Protein AF-A0A3P7JJW3-F1 (afdb_monomer_lite)

Secondary structure (DSSP, 8-state):
-TTHHHHHHHHHHHHHHHHHHHHHH-TT--THHHHHHHHTTT--HHHHHHHHHHHHHHHS--SS-S-SS--HHHHHHHHHHHHHHHHHHHTT-SB-TTSSBPPP-S--PPPEE-HHHHHHHHHHHTT--SSPPPGGGGTT-EEEEEEESS---HHHHHHHHHHHHHHHHHHT---TT----HHHHT-TT---HHHHHHT-TT--EE-----B--STTTTTBEEEEEEESS---S------

InterPro domains:
  IPR001283 Cysteine-rich secretory protein-related [PTHR10334] (76-203)
  IPR002413 Venom allergen 5-like [PR00838] (69-85)
  IPR002413 Venom allergen 5-like [PR00838] (85-105)
  IPR002413 Venom allergen 5-like [PR00838] (111-129)
  IPR002413 Venom allergen 5-like [PR00838] (191-210)
  IPR014044 CAP domain [PF00188] (79-203)
  IPR014044 CAP domain [SM00198] (73-211)
  IPR035940 CAP superfamily [G3DSA:3.40.33.10] (59-213)
  IPR035940 CAP superfamily [SSF55797] (56-202)

Organism: Strongylus vulgaris (NCBI:txid40348)

Foldseek 3Di:
DPPVVVVVVVVVVVVVVVVVVVVVPDPDDDPVVVVVVVVVPPCDPVNVVVVVVVVVVVVPDFLEDPDLQDGPLQLCLLLVLLQVLLVCLQVQNDQAQVDGTHDHFPFAERADEDHVLQVLQSVVVVVVDQDDDDCVSNVVFDKDKDKDFQDDDSNVVSNVSSVVLLCLRVVQNDDHQNWDDVVSCVPPPRHNSSNNSSRQRPFHYKYWYDADCPDPVCNRMGMIMMTTRHDRPGDPCSPD

Sequence (240 aa):
MNYVVNIICFEFQHYLYQFITTLCKSNHTRVSFIKTSISQQGITPEMFTFLVFAFIASTYADICPSGTGMTDPVRNEILNVHNKFRSAVATGHAADKIGGFAPTAARMYKLKYDCEMERIAVAHASRCQFRHSDRRTRQNAGENIFMASPPGDKVLMARRAAYAWAGELNQYGVGKENMFTMALANRPGKTIGHYTQKLCSNAVHMVYLRTMHKLPKMRNMFVFDQMLGMQCLFSLHLIA

pLDDT: mean 70.63, std 19.51, range [26.45, 94.44]

Radius of gyration: 23.8 Å; chains: 1; bounding box: 54×64×46 Å

Structure (mmCIF, N/CA/C/O backbone):
data_AF-A0A3P7JJW3-F1
#
_entry.id   AF-A0A3P7JJW3-F1
#
loop_
_atom_site.group_PDB
_atom_site.id
_atom_site.type_symbol
_atom_site.label_atom_id
_atom_site.label_alt_id
_atom_site.label_comp_id
_atom_site.label_asym_id
_atom_site.label_entity_id
_atom_site.label_seq_id
_atom_site.pdbx_PDB_ins_code
_atom_site.Cartn_x
_atom_site.Cartn_y
_atom_site.Cartn_z
_atom_site.occupancy
_atom_site.B_iso_or_equiv
_atom_site.auth_seq_id
_atom_site.auth_comp_id
_atom_site.auth_asym_id
_atom_site.auth_atom_id
_atom_site.pdbx_PDB_model_num
ATOM 1 N N . MET A 1 1 ? -39.622 8.701 7.380 1.00 33.62 1 MET A N 1
ATOM 2 C CA . MET A 1 1 ? -38.501 9.437 8.010 1.00 33.62 1 MET A CA 1
ATOM 3 C C . MET A 1 1 ? -37.320 9.754 7.078 1.00 33.62 1 MET A C 1
ATOM 5 O O . MET A 1 1 ? -36.443 10.473 7.519 1.00 33.62 1 MET A O 1
ATOM 9 N N . ASN A 1 2 ? -37.299 9.345 5.796 1.00 32.06 2 ASN A N 1
ATOM 10 C CA . ASN A 1 2 ? -36.134 9.587 4.913 1.00 32.06 2 ASN A CA 1
ATOM 11 C C . ASN A 1 2 ? -36.248 10.797 3.959 1.00 32.06 2 ASN A C 1
ATOM 13 O O . ASN A 1 2 ? -35.247 11.208 3.385 1.00 32.06 2 ASN A O 1
ATOM 17 N N . TYR A 1 3 ? -37.432 11.401 3.804 1.00 26.45 3 TYR A N 1
ATOM 18 C CA . TYR A 1 3 ? -37.610 12.593 2.955 1.00 26.45 3 TYR A CA 1
ATOM 19 C C . TYR A 1 3 ? -37.433 13.917 3.714 1.00 26.45 3 TYR A C 1
ATOM 21 O O . TYR A 1 3 ? -36.935 14.886 3.153 1.00 26.45 3 TYR A O 1
ATOM 29 N N . VAL A 1 4 ? -37.759 13.942 5.010 1.00 30.36 4 VAL A N 1
ATOM 30 C CA . VAL A 1 4 ? -37.659 15.147 5.856 1.00 30.36 4 VAL A CA 1
ATOM 31 C C . VAL A 1 4 ? -36.195 15.485 6.183 1.00 30.36 4 VAL A C 1
ATOM 33 O O . VAL A 1 4 ? -35.826 16.652 6.210 1.00 30.36 4 VAL A O 1
ATOM 36 N N . VAL A 1 5 ? -35.331 14.473 6.328 1.00 30.17 5 VAL A N 1
ATOM 37 C CA . VAL A 1 5 ? -33.895 14.648 6.628 1.00 30.17 5 VAL A CA 1
ATOM 38 C C . VAL A 1 5 ? -33.138 15.307 5.466 1.00 30.17 5 VAL A C 1
ATOM 40 O O . VAL A 1 5 ? -32.275 16.146 5.698 1.00 30.17 5 VAL A O 1
ATOM 43 N N . ASN A 1 6 ? -33.497 15.001 4.214 1.00 29.56 6 ASN A N 1
ATOM 44 C CA . ASN A 1 6 ? -32.830 15.591 3.047 1.00 29.56 6 ASN A CA 1
ATOM 45 C C . ASN A 1 6 ? -33.207 17.062 2.813 1.00 29.56 6 ASN A C 1
ATOM 47 O O . ASN A 1 6 ? -32.355 17.838 2.391 1.00 29.56 6 ASN A O 1
ATOM 51 N N . ILE A 1 7 ? -34.444 17.464 3.126 1.00 29.83 7 ILE A N 1
ATOM 52 C CA . ILE A 1 7 ? -34.889 18.865 3.009 1.00 29.83 7 ILE A CA 1
ATOM 53 C C . ILE A 1 7 ? -34.207 19.730 4.081 1.00 29.83 7 ILE A C 1
ATOM 55 O O . ILE A 1 7 ? -33.702 20.808 3.774 1.00 29.83 7 ILE A O 1
ATOM 59 N N . ILE A 1 8 ? -34.081 19.204 5.306 1.00 31.81 8 ILE A N 1
ATOM 60 C CA . ILE A 1 8 ? -33.358 19.854 6.409 1.00 31.81 8 ILE A CA 1
ATOM 61 C C . ILE A 1 8 ? -31.853 19.950 6.091 1.00 31.81 8 ILE A C 1
ATOM 63 O O . ILE A 1 8 ? -31.237 20.969 6.354 1.00 31.81 8 ILE A O 1
ATOM 67 N N . CYS A 1 9 ? -31.221 18.963 5.452 1.00 32.22 9 CYS A N 1
ATOM 68 C CA . CYS A 1 9 ? -29.815 19.123 5.050 1.00 32.22 9 CYS A CA 1
ATOM 69 C C . CYS A 1 9 ? -29.601 20.193 3.957 1.00 32.22 9 CYS A C 1
ATOM 71 O O . CYS A 1 9 ? -28.569 20.868 3.974 1.00 32.22 9 CYS A O 1
ATOM 73 N N . PHE A 1 10 ? -30.549 20.367 3.027 1.00 28.03 10 PHE A N 1
ATOM 74 C CA . PHE A 1 10 ? -30.389 21.271 1.880 1.00 28.03 10 PHE A CA 1
ATOM 75 C C . PHE A 1 10 ? -30.625 22.747 2.239 1.00 28.03 10 PHE A C 1
ATOM 77 O O . PHE A 1 10 ? -29.839 23.605 1.835 1.00 28.03 10 PHE A O 1
ATOM 84 N N . GLU A 1 11 ? -31.640 23.057 3.055 1.00 34.25 11 GLU A N 1
ATOM 85 C CA . GLU A 1 11 ? -31.853 24.437 3.523 1.00 34.25 11 GLU A CA 1
ATOM 86 C C . GLU A 1 11 ? -30.719 24.905 4.450 1.00 34.25 11 GLU A C 1
ATOM 88 O O . GLU A 1 11 ? -30.254 26.042 4.353 1.00 34.25 11 GLU A O 1
ATOM 93 N N . PHE A 1 12 ? -30.176 24.014 5.284 1.00 44.50 12 PHE A N 1
ATOM 94 C CA . PHE A 1 12 ? -29.153 24.363 6.274 1.00 44.50 12 PHE A CA 1
ATOM 95 C C . PHE A 1 12 ? -27.755 24.572 5.664 1.00 44.50 12 PHE A C 1
ATOM 97 O O . PHE A 1 12 ? -26.968 25.360 6.198 1.00 44.50 12 PHE A O 1
ATOM 104 N N . GLN A 1 13 ? -27.450 23.963 4.508 1.00 44.19 13 GLN A N 1
ATOM 105 C CA . GLN A 1 13 ? -26.236 24.288 3.746 1.00 44.19 13 GLN A CA 1
ATOM 106 C C . GLN A 1 13 ? -26.234 25.741 3.253 1.00 44.19 13 GLN A C 1
ATOM 108 O O . GLN A 1 13 ? -25.171 26.367 3.220 1.00 44.19 13 GLN A O 1
ATOM 113 N N . HIS A 1 14 ? -27.399 26.306 2.918 1.00 48.00 14 HIS A N 1
ATOM 114 C CA . HIS A 1 14 ? -27.474 27.678 2.423 1.00 48.00 14 HIS A CA 1
ATOM 115 C C . HIS A 1 14 ? -27.186 28.703 3.533 1.00 48.00 14 HIS A C 1
ATOM 117 O O . HIS A 1 14 ? -26.406 29.634 3.315 1.00 48.00 14 HIS A O 1
ATOM 123 N N . TYR A 1 15 ? -27.716 28.480 4.741 1.00 52.84 15 TYR A N 1
ATOM 124 C CA . TYR A 1 15 ? -27.474 29.339 5.907 1.00 52.84 15 TYR A CA 1
ATOM 125 C C . TYR A 1 15 ? -26.029 29.259 6.415 1.00 52.84 15 TYR A C 1
ATOM 127 O O . TYR A 1 15 ? -25.420 30.290 6.705 1.00 52.84 15 TYR A O 1
ATOM 135 N N . LEU A 1 16 ? -25.438 28.059 6.452 1.00 54.25 16 LEU A N 1
ATOM 136 C CA . LEU A 1 16 ? -24.041 27.878 6.855 1.00 54.25 16 LEU A CA 1
ATOM 137 C C . LEU A 1 16 ? -23.065 28.495 5.835 1.00 54.25 16 LEU A C 1
ATOM 139 O O . LEU A 1 16 ? -22.073 29.110 6.224 1.00 54.25 16 LEU A O 1
ATOM 143 N N . TYR A 1 17 ? -23.362 28.399 4.533 1.00 50.31 17 TYR A N 1
ATOM 144 C CA . TYR A 1 17 ? -22.568 29.039 3.479 1.00 50.31 17 TYR A CA 1
ATOM 145 C C . TYR A 1 17 ? -22.608 30.571 3.574 1.00 50.31 17 TYR A C 1
ATOM 147 O O . TYR A 1 17 ? -21.568 31.225 3.457 1.00 50.31 17 TYR A O 1
ATOM 155 N N . GLN A 1 18 ? -23.774 31.163 3.857 1.00 49.69 18 GLN A N 1
ATOM 156 C CA . GLN A 1 18 ? -23.874 32.605 4.111 1.00 49.69 18 GLN A CA 1
ATOM 157 C C . GLN A 1 18 ? -23.138 33.026 5.394 1.00 49.69 18 GLN A C 1
ATOM 159 O O . GLN A 1 18 ? -22.463 34.057 5.410 1.00 49.69 18 GLN A O 1
ATOM 164 N N . PHE A 1 19 ? -23.179 32.205 6.446 1.00 50.41 19 PHE A N 1
ATOM 165 C CA . PHE A 1 19 ? -22.459 32.464 7.695 1.00 50.41 19 PHE A CA 1
ATOM 166 C C . PHE A 1 19 ? -20.931 32.436 7.506 1.00 50.41 19 PHE A C 1
ATOM 168 O O . PHE A 1 19 ? -20.234 33.374 7.894 1.00 50.41 19 PHE A O 1
ATOM 175 N N . ILE A 1 20 ? -20.404 31.414 6.823 1.00 46.16 20 ILE A N 1
ATOM 176 C CA . ILE A 1 20 ? -18.964 31.268 6.553 1.00 46.16 20 ILE A CA 1
ATOM 177 C C . ILE A 1 20 ? -18.462 32.351 5.582 1.00 46.16 20 ILE A C 1
ATOM 179 O O . ILE A 1 20 ? -17.399 32.929 5.805 1.00 46.16 20 ILE A O 1
ATOM 183 N N . THR A 1 21 ? -19.222 32.694 4.535 1.00 42.53 21 THR A N 1
ATOM 184 C CA . THR A 1 21 ? -18.831 33.764 3.591 1.00 42.53 21 THR A CA 1
ATOM 185 C C . THR A 1 21 ? -18.831 35.153 4.229 1.00 42.53 21 THR A C 1
ATOM 187 O O . THR A 1 21 ? -17.997 35.984 3.865 1.00 42.53 21 THR A O 1
ATOM 190 N N . THR A 1 22 ? -19.692 35.396 5.220 1.00 43.81 22 THR A N 1
ATOM 191 C CA . THR A 1 22 ? -19.690 36.639 6.009 1.00 43.81 22 THR A CA 1
ATOM 192 C C . THR A 1 22 ? -18.466 36.713 6.927 1.00 43.81 22 THR A C 1
ATOM 194 O O . THR A 1 22 ? -17.829 37.762 7.018 1.00 43.81 22 THR A O 1
ATOM 197 N N . LEU A 1 23 ? -18.073 35.587 7.535 1.00 41.03 23 LEU A N 1
ATOM 198 C CA . LEU A 1 23 ? -16.855 35.487 8.349 1.00 41.03 23 LEU A CA 1
ATOM 199 C C . LEU A 1 23 ? -15.570 35.635 7.518 1.00 41.03 23 LEU A C 1
ATOM 201 O O . LEU A 1 23 ? -14.625 36.269 7.976 1.00 41.03 23 LEU A O 1
ATOM 205 N N . CYS A 1 24 ? -15.534 35.118 6.286 1.00 34.81 24 CYS A N 1
ATOM 206 C CA . CYS A 1 24 ? -14.357 35.227 5.416 1.00 34.81 24 CYS A CA 1
ATOM 207 C C . CYS A 1 24 ? -14.218 36.579 4.690 1.00 34.81 24 CYS A C 1
ATOM 209 O O . CYS A 1 24 ? -13.119 36.898 4.243 1.00 34.81 24 CYS A O 1
ATOM 211 N N . LYS A 1 25 ? -15.285 37.384 4.552 1.00 34.59 25 LYS A N 1
ATOM 212 C CA . LYS A 1 25 ? -15.227 38.690 3.858 1.00 34.59 25 LYS A CA 1
ATOM 213 C C . LYS A 1 25 ? -14.806 39.868 4.736 1.00 34.59 25 LYS A C 1
ATOM 215 O O . LYS A 1 25 ? -14.443 40.906 4.190 1.00 34.59 25 LYS A O 1
ATOM 220 N N . SER A 1 26 ? -14.841 39.745 6.061 1.00 36.34 26 SER A N 1
ATOM 221 C CA . SER A 1 26 ? -14.537 40.873 6.942 1.00 36.34 26 SER A CA 1
ATOM 222 C C . SER A 1 26 ? -13.196 40.705 7.643 1.00 36.34 26 SER A C 1
ATOM 224 O O . SER A 1 26 ? -13.104 40.154 8.736 1.00 36.34 26 SER A O 1
ATOM 226 N N . ASN A 1 27 ? -12.150 41.262 7.036 1.00 39.91 27 ASN A N 1
ATOM 227 C CA . ASN A 1 27 ? -10.822 41.344 7.641 1.00 39.91 27 ASN A CA 1
ATOM 228 C C . ASN A 1 27 ? -10.719 42.416 8.750 1.00 39.91 27 ASN A C 1
ATOM 230 O O . ASN A 1 27 ? -9.609 42.768 9.130 1.00 39.91 27 ASN A O 1
ATOM 234 N N . HIS A 1 28 ? -11.833 42.965 9.272 1.00 39.97 28 HIS A N 1
ATOM 235 C CA . HIS A 1 28 ? -11.766 43.996 10.322 1.00 39.97 28 HIS A CA 1
ATOM 236 C C . HIS A 1 28 ? -13.037 44.239 11.176 1.00 39.97 28 HIS A C 1
ATOM 238 O O . HIS A 1 28 ? -13.228 45.351 11.671 1.00 39.97 28 HIS A O 1
ATOM 244 N N . THR A 1 29 ? -13.912 43.255 11.432 1.00 36.78 29 THR A N 1
ATOM 245 C CA . THR A 1 29 ? -15.057 43.477 12.357 1.00 36.78 29 THR A CA 1
ATOM 246 C C . THR A 1 29 ? -14.760 43.105 13.806 1.00 36.78 29 THR A C 1
ATOM 248 O O . THR A 1 29 ? -14.423 41.967 14.125 1.00 36.78 29 THR A O 1
ATOM 251 N N . ARG A 1 30 ? -14.972 44.076 14.705 1.00 41.38 30 ARG A N 1
ATOM 252 C CA . ARG A 1 30 ? -14.963 43.908 16.165 1.00 41.38 30 ARG A CA 1
ATOM 253 C C . ARG A 1 30 ? -15.984 42.848 16.604 1.00 41.38 30 ARG A C 1
ATOM 255 O O . ARG A 1 30 ? -17.125 42.850 16.148 1.00 41.38 30 ARG A O 1
ATOM 262 N N . VAL A 1 31 ? -15.585 42.019 17.572 1.00 37.94 31 VAL A N 1
ATOM 263 C CA . VAL A 1 31 ? -16.357 40.947 18.245 1.00 37.94 31 VAL A CA 1
ATOM 264 C C . VAL A 1 31 ? -17.779 41.366 18.675 1.00 37.94 31 VAL A C 1
ATOM 266 O O . VAL A 1 31 ? -18.670 40.527 18.783 1.00 37.94 31 VAL A O 1
ATOM 269 N N . SER A 1 32 ? -18.031 42.664 18.869 1.00 38.28 32 SER A N 1
ATOM 270 C CA . SER A 1 32 ? -19.353 43.210 19.192 1.00 38.28 32 SER A CA 1
ATOM 271 C C . SER A 1 32 ? -20.407 43.001 18.096 1.00 38.28 32 SER A C 1
ATOM 273 O O . SER A 1 32 ? -21.575 42.859 18.432 1.00 38.28 32 SER A O 1
ATOM 275 N N . PHE A 1 33 ? -20.025 42.924 16.815 1.00 39.44 33 PHE A N 1
ATOM 276 C CA . PHE A 1 33 ? -20.978 42.724 15.710 1.00 39.44 33 PHE A CA 1
ATOM 277 C C . PHE A 1 33 ? -21.503 41.280 15.625 1.00 39.44 33 PHE A C 1
ATOM 279 O O . PHE A 1 33 ? -22.666 41.061 15.300 1.00 39.44 33 PHE A O 1
ATOM 286 N N . ILE A 1 34 ? -20.679 40.294 16.003 1.00 41.22 34 ILE A N 1
ATOM 287 C CA . ILE A 1 34 ? -21.049 38.868 16.015 1.00 41.22 34 ILE A CA 1
ATOM 288 C C . ILE A 1 34 ? -22.150 38.600 17.056 1.00 41.22 34 ILE A C 1
ATOM 290 O O . ILE A 1 34 ? -23.079 37.837 16.795 1.00 41.22 34 ILE A O 1
ATOM 294 N N . LYS A 1 35 ? -22.099 39.276 18.214 1.00 41.53 35 LYS A N 1
ATOM 295 C CA . LYS A 1 35 ? -23.141 39.172 19.252 1.00 41.53 35 LYS A CA 1
ATOM 296 C C . LYS A 1 35 ? -24.510 39.655 18.765 1.00 41.53 35 LYS A C 1
ATOM 298 O O . LYS A 1 35 ? -25.520 39.053 19.120 1.00 41.53 35 LYS A O 1
ATOM 303 N N . THR A 1 36 ? -24.555 40.706 17.948 1.00 38.56 36 THR A N 1
ATOM 304 C CA . THR A 1 36 ? -25.821 41.288 17.478 1.00 38.56 36 THR A CA 1
ATOM 305 C C . THR A 1 36 ? -26.494 40.415 16.417 1.00 38.56 36 THR A C 1
ATOM 307 O O . THR A 1 36 ? -27.711 40.268 16.441 1.00 38.56 36 THR A O 1
ATOM 310 N N . SER A 1 37 ? -25.724 39.768 15.534 1.00 42.16 37 SER A N 1
ATOM 311 C CA . SER A 1 37 ? -26.277 38.900 14.482 1.00 42.16 37 SER A CA 1
ATOM 312 C C . SER A 1 37 ? -26.782 37.545 14.999 1.00 42.16 37 SER A C 1
ATOM 314 O O . SER A 1 37 ? -27.785 37.049 14.496 1.00 42.16 37 SER A O 1
ATOM 316 N N . ILE A 1 38 ? -26.154 36.967 16.032 1.00 46.09 38 ILE A N 1
ATOM 317 C CA . ILE A 1 38 ? -26.614 35.708 16.661 1.00 46.09 38 ILE A CA 1
ATOM 318 C C . ILE A 1 38 ? -27.967 35.903 17.373 1.00 46.09 38 ILE A C 1
ATOM 320 O O . ILE A 1 38 ? -28.817 35.017 17.342 1.00 46.09 38 ILE A O 1
ATOM 324 N N . SER A 1 39 ? -28.206 37.091 17.942 1.00 44.38 39 SER A N 1
ATOM 325 C CA . SER A 1 39 ? -29.481 37.466 18.579 1.00 44.38 39 SER A CA 1
ATOM 326 C C . SER A 1 39 ? -30.655 37.553 17.586 1.00 44.38 39 SER A C 1
ATOM 328 O O . SER A 1 39 ? -31.804 37.323 17.952 1.00 44.38 39 SER A O 1
ATOM 330 N N . GLN A 1 40 ? -30.384 37.837 16.306 1.00 49.19 40 GLN A N 1
ATOM 331 C CA . GLN A 1 40 ? -31.420 38.051 15.286 1.00 49.19 40 GLN A CA 1
ATOM 332 C C . GLN A 1 40 ? -31.925 36.765 14.606 1.00 49.19 40 GLN A C 1
ATOM 334 O O . GLN A 1 40 ? -32.893 36.828 13.855 1.00 49.19 40 GLN A O 1
ATOM 339 N N . GLN A 1 41 ? -31.310 35.603 14.862 1.00 53.62 41 GLN A N 1
ATOM 340 C CA . GLN A 1 41 ? -31.649 34.338 14.188 1.00 53.62 41 GLN A CA 1
ATOM 341 C C . GLN A 1 41 ? -32.488 33.363 15.035 1.00 53.62 41 GLN A C 1
ATOM 343 O O . GLN A 1 41 ? -32.733 32.243 14.599 1.00 53.62 41 GLN A O 1
ATOM 348 N N . GLY A 1 42 ? -32.934 33.751 16.237 1.00 57.09 42 GLY A N 1
ATOM 349 C CA . GLY A 1 42 ? -33.800 32.902 17.073 1.00 57.09 42 GLY A CA 1
ATOM 350 C C . GLY A 1 42 ? -33.155 31.592 17.552 1.00 57.09 42 GLY A C 1
ATOM 351 O O . GLY A 1 42 ? -33.860 30.687 17.988 1.00 57.09 42 GLY A O 1
ATOM 352 N N . ILE A 1 43 ? -31.826 31.470 17.476 1.00 66.12 43 ILE A N 1
ATOM 353 C CA . ILE A 1 43 ? -31.095 30.287 17.941 1.00 66.12 43 ILE A CA 1
ATOM 354 C C . ILE A 1 43 ? -31.061 30.332 19.469 1.00 66.12 43 ILE A C 1
ATOM 356 O O . ILE A 1 43 ? -30.334 31.136 20.057 1.00 66.12 43 ILE A O 1
ATOM 360 N N . THR A 1 44 ? -31.855 29.482 20.122 1.00 77.31 44 THR A N 1
ATOM 361 C CA . THR A 1 44 ? -31.835 29.386 21.585 1.00 77.31 44 THR A CA 1
ATOM 362 C C . THR A 1 44 ? -30.488 28.824 22.067 1.00 77.31 44 THR A C 1
ATOM 364 O O . THR A 1 44 ? -29.800 28.110 21.325 1.00 77.31 44 THR A O 1
ATOM 367 N N . PRO A 1 45 ? -30.081 29.093 23.319 1.00 76.19 45 PRO A N 1
ATOM 368 C CA . PRO A 1 45 ? -28.900 28.462 23.912 1.00 76.19 45 PRO A CA 1
ATOM 369 C C . PRO A 1 45 ? -28.936 26.920 23.859 1.00 76.19 45 PRO A C 1
ATOM 371 O O . PRO A 1 45 ? -27.884 26.281 23.761 1.00 76.19 45 PRO A O 1
ATOM 374 N N . GLU A 1 46 ? -30.128 26.309 23.857 1.00 75.00 46 GLU A N 1
ATOM 375 C CA . GLU A 1 46 ? -30.283 24.854 23.700 1.00 75.00 46 GLU A CA 1
ATOM 376 C C . GLU A 1 46 ? -29.992 24.406 22.264 1.00 75.00 46 GLU A C 1
ATOM 378 O O . GLU A 1 46 ? -29.312 23.405 22.046 1.00 75.00 46 GLU A O 1
ATOM 383 N N . MET A 1 47 ? -30.437 25.174 21.266 1.00 74.25 47 MET A N 1
ATOM 384 C CA . MET A 1 47 ? -30.103 24.901 19.868 1.00 74.25 47 MET A CA 1
ATOM 385 C C . MET A 1 47 ? -28.602 25.046 19.613 1.00 74.25 47 MET A C 1
ATOM 387 O O . MET A 1 47 ? -28.018 24.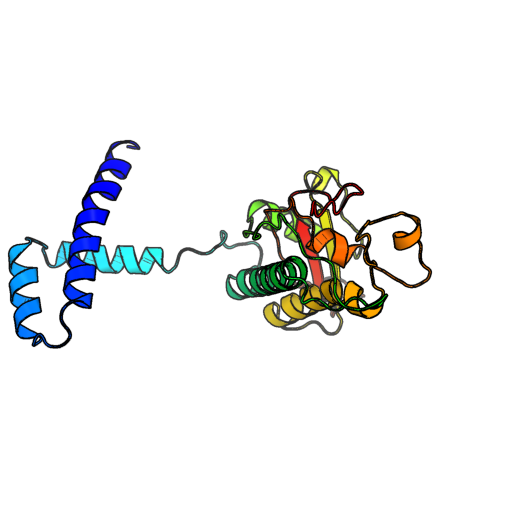221 18.916 1.00 74.25 47 MET A O 1
ATOM 391 N N . PHE A 1 48 ? -27.950 26.051 20.204 1.00 78.81 48 PHE A N 1
ATOM 392 C CA . PHE A 1 48 ? -26.504 26.227 20.063 1.00 78.81 48 PHE A CA 1
ATOM 393 C C . PHE A 1 48 ? -25.720 25.068 20.691 1.00 78.81 48 PHE A C 1
ATOM 395 O O . PHE A 1 48 ? -24.806 24.531 20.066 1.00 78.81 48 PHE A O 1
ATOM 402 N N . THR A 1 49 ? -26.098 24.630 21.895 1.00 75.94 49 THR A N 1
ATOM 403 C CA . THR A 1 49 ? -25.459 23.468 22.531 1.00 75.94 49 THR A CA 1
ATOM 404 C C . THR A 1 49 ? -25.696 22.190 21.728 1.00 75.94 49 THR A C 1
ATOM 406 O O . THR A 1 49 ? -24.737 21.462 21.480 1.00 75.94 49 THR A O 1
ATOM 409 N N . PHE A 1 50 ? -26.910 21.951 21.225 1.00 78.00 50 PHE A N 1
ATOM 410 C CA . PHE A 1 50 ? -27.199 20.811 20.349 1.00 78.00 50 PHE A CA 1
ATOM 411 C C . PHE A 1 50 ? -26.361 20.829 19.062 1.00 78.00 50 PHE A C 1
ATOM 413 O O . PHE A 1 50 ? -25.806 19.801 18.680 1.00 78.00 50 PHE A O 1
ATOM 420 N N . LEU A 1 51 ? -26.206 21.991 18.419 1.00 75.38 51 LEU A N 1
ATOM 421 C CA . LEU A 1 51 ? -25.376 22.148 17.220 1.00 75.38 51 LEU A CA 1
ATOM 422 C C . LEU A 1 51 ? -23.894 21.878 17.505 1.00 75.38 51 LEU A C 1
ATOM 424 O O . LEU A 1 51 ? -23.233 21.210 16.711 1.00 75.38 51 LEU A O 1
ATOM 428 N N . VAL A 1 52 ? -23.378 22.336 18.649 1.00 76.94 52 VAL A N 1
ATOM 429 C CA . VAL A 1 52 ? -22.006 22.040 19.085 1.00 76.94 52 VAL A CA 1
ATOM 430 C C . VAL A 1 52 ? -21.837 20.543 19.358 1.00 76.94 52 VAL A C 1
ATOM 432 O O . VAL A 1 52 ? -20.870 19.955 18.883 1.00 76.94 52 VAL A O 1
ATOM 435 N N . PHE A 1 53 ? -22.784 19.893 20.041 1.00 72.69 53 PHE A N 1
ATOM 436 C CA . PHE A 1 53 ? -22.742 18.446 20.277 1.00 72.69 53 PHE A CA 1
ATOM 437 C C . PHE A 1 53 ? -22.852 17.630 18.985 1.00 72.69 53 PHE A C 1
ATOM 439 O O . PHE A 1 53 ? -22.107 16.668 18.824 1.00 72.69 53 PHE A O 1
ATOM 446 N N . ALA A 1 54 ? -23.720 18.015 18.048 1.00 70.88 54 ALA A N 1
ATOM 447 C CA . ALA A 1 54 ? -23.855 17.355 16.751 1.00 70.88 54 ALA A CA 1
ATOM 448 C C . ALA A 1 54 ? -22.593 17.525 15.889 1.00 70.88 54 ALA A C 1
ATOM 450 O O . ALA A 1 54 ? -22.137 16.569 15.260 1.00 70.88 54 ALA A O 1
ATOM 451 N N . PHE A 1 55 ? -21.986 18.715 15.905 1.00 68.19 55 PHE A N 1
ATOM 452 C CA . PHE A 1 55 ? -20.717 18.976 15.229 1.00 68.19 55 PHE A CA 1
ATOM 453 C C . PHE A 1 55 ? -19.580 18.153 15.844 1.00 68.19 55 PHE A C 1
ATOM 455 O O . PHE A 1 55 ? -18.871 17.457 15.122 1.00 68.19 55 PHE A O 1
ATOM 462 N N . ILE A 1 56 ? -19.456 18.151 17.176 1.00 63.06 56 ILE A N 1
ATOM 463 C CA . ILE A 1 56 ? -18.477 17.331 17.898 1.00 63.06 56 ILE A CA 1
ATOM 464 C C . ILE A 1 56 ? -18.702 15.844 17.582 1.00 63.06 56 ILE A C 1
ATOM 466 O O . ILE A 1 56 ? -17.768 15.175 17.151 1.00 63.06 56 ILE A O 1
ATOM 470 N N . ALA A 1 57 ? -19.927 15.326 17.679 1.00 62.25 57 ALA A N 1
ATOM 471 C CA . ALA A 1 57 ? -20.245 13.932 17.352 1.00 62.25 57 ALA A CA 1
ATOM 472 C C . ALA A 1 57 ? -19.887 13.562 15.899 1.00 62.25 57 ALA A C 1
ATOM 474 O O . ALA A 1 57 ? -19.357 12.479 15.659 1.00 62.25 57 ALA A O 1
ATOM 475 N N . SER A 1 58 ? -20.085 14.473 14.940 1.00 57.75 58 SER A N 1
ATOM 476 C CA . SE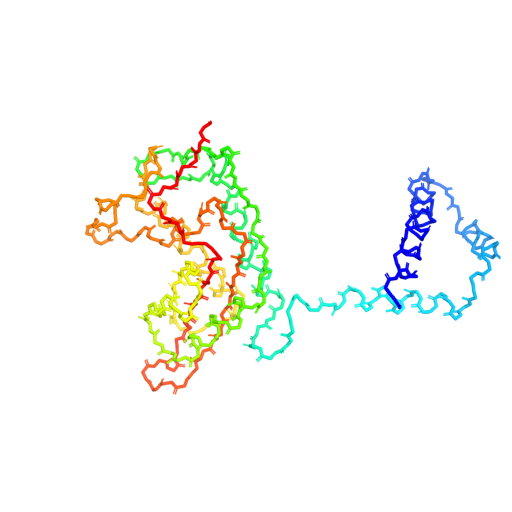R A 1 58 ? -19.677 14.267 13.543 1.00 57.75 58 SER A CA 1
ATOM 477 C C . SER A 1 58 ? -18.1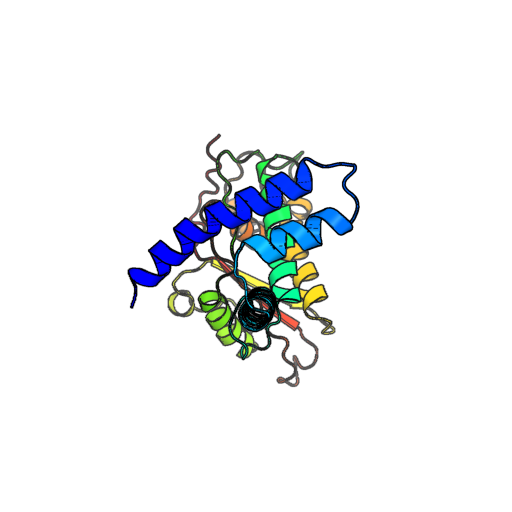56 14.217 13.354 1.00 57.75 58 SER A C 1
ATOM 479 O O . SER A 1 58 ? -17.700 13.642 12.366 1.00 57.75 58 SER A O 1
ATOM 481 N N . THR A 1 59 ? -17.368 14.806 14.260 1.00 54.41 59 THR A N 1
ATOM 482 C CA . THR A 1 59 ? -15.894 14.731 14.222 1.00 54.41 59 THR A CA 1
ATOM 483 C C . THR A 1 59 ? -15.322 13.453 14.842 1.00 54.41 59 THR A C 1
ATOM 485 O O . THR A 1 59 ? -14.157 13.148 14.605 1.00 54.41 59 THR A O 1
ATOM 488 N N . TYR A 1 60 ? -16.131 12.687 15.585 1.00 60.81 60 TYR A N 1
ATOM 489 C CA . TYR A 1 60 ? -15.724 11.455 16.278 1.00 60.81 60 TYR A CA 1
ATOM 490 C C . TYR A 1 60 ? -16.307 10.173 15.661 1.00 60.81 60 TYR A C 1
ATOM 492 O O . TYR A 1 60 ? -16.292 9.120 16.295 1.00 60.81 60 TYR A O 1
ATOM 500 N N . ALA A 1 61 ? -16.832 10.231 14.436 1.00 69.38 61 ALA A N 1
ATOM 501 C CA . ALA A 1 61 ? -17.249 9.022 13.737 1.00 69.38 61 ALA A CA 1
ATOM 502 C C . ALA A 1 61 ? -16.010 8.213 13.309 1.00 69.38 61 ALA A C 1
ATOM 504 O O . ALA A 1 61 ? -15.271 8.645 12.423 1.00 69.38 61 ALA A O 1
ATOM 505 N N . ASP A 1 62 ? -15.800 7.049 13.935 1.00 80.31 62 ASP A N 1
ATOM 506 C CA . ASP A 1 62 ? -14.757 6.100 13.530 1.00 80.31 62 ASP A CA 1
ATOM 507 C C . ASP A 1 62 ? -14.916 5.732 12.042 1.00 80.31 62 ASP A C 1
ATOM 509 O O . ASP A 1 62 ? -16.033 5.509 11.565 1.00 80.31 62 ASP A O 1
ATOM 513 N N . ILE A 1 63 ? -13.802 5.583 11.312 1.00 87.00 63 ILE A N 1
ATOM 514 C CA . ILE A 1 63 ? -13.818 5.164 9.892 1.00 87.00 63 ILE A CA 1
ATOM 515 C C . ILE A 1 63 ? -14.551 3.828 9.721 1.00 87.00 63 ILE A C 1
ATOM 517 O O . ILE A 1 63 ? -15.280 3.636 8.749 1.00 87.00 63 ILE A O 1
ATOM 521 N N . CYS A 1 64 ? -14.341 2.907 10.662 1.00 87.12 64 CYS A N 1
ATOM 522 C CA . CYS A 1 64 ? -15.025 1.623 10.726 1.00 87.12 64 CYS A CA 1
ATOM 523 C C . CYS A 1 64 ? -15.435 1.312 12.164 1.00 87.12 64 CYS A C 1
ATOM 525 O O . CYS A 1 64 ? -14.706 1.695 13.083 1.00 87.12 64 CYS A O 1
ATOM 527 N N . PRO A 1 65 ? -16.515 0.534 12.368 1.00 85.19 65 PRO A N 1
ATOM 528 C CA . PRO A 1 65 ? -16.912 0.089 13.695 1.00 85.19 65 PRO A CA 1
ATOM 529 C C . PRO A 1 65 ? -15.753 -0.553 14.467 1.00 85.19 65 PRO A C 1
ATOM 531 O O . PRO A 1 65 ? -14.926 -1.286 13.914 1.00 85.19 65 PRO A O 1
ATOM 534 N N . SER A 1 66 ? -15.714 -0.296 15.770 1.00 77.31 66 SER A N 1
ATOM 535 C CA . SER A 1 66 ? -14.767 -0.928 16.685 1.00 77.31 66 SER A CA 1
ATOM 536 C C . SER A 1 66 ? -14.948 -2.460 16.733 1.00 77.31 66 SER A C 1
ATOM 538 O O . SER A 1 66 ? -16.035 -2.982 16.498 1.00 77.31 66 SER A O 1
ATOM 540 N N . GLY A 1 67 ? -13.881 -3.200 17.069 1.00 74.00 67 GLY A N 1
ATOM 541 C CA . GLY A 1 67 ? -13.933 -4.660 17.304 1.00 74.00 67 GLY A CA 1
ATOM 542 C C . GLY A 1 67 ? -12.960 -5.506 16.475 1.00 74.00 67 GLY A C 1
ATOM 543 O O . GLY A 1 67 ? -12.680 -6.651 16.823 1.00 74.00 67 GLY A O 1
ATOM 544 N N . THR A 1 68 ? -12.357 -4.939 15.432 1.00 71.81 68 THR A N 1
ATOM 545 C CA . THR A 1 68 ? -11.348 -5.619 14.594 1.00 71.81 68 THR A CA 1
ATOM 546 C C . THR A 1 68 ? -9.920 -5.523 15.154 1.00 71.81 68 THR A C 1
ATOM 548 O O . THR A 1 68 ? -8.992 -6.161 14.655 1.00 71.81 68 THR A O 1
ATOM 551 N N . GLY A 1 69 ? -9.721 -4.738 16.219 1.00 77.50 69 GLY A N 1
ATOM 552 C CA . GLY A 1 69 ? -8.397 -4.374 16.730 1.00 77.50 69 GLY A CA 1
ATOM 553 C C . GLY A 1 69 ? -7.700 -3.308 15.877 1.00 77.50 69 GLY A C 1
ATOM 554 O O . GLY A 1 69 ? -6.489 -3.115 16.026 1.00 77.50 69 GLY A O 1
ATOM 555 N N . MET A 1 70 ? -8.459 -2.643 15.005 1.00 79.38 70 MET A N 1
ATOM 556 C CA . MET A 1 70 ? -8.024 -1.564 14.135 1.00 79.38 70 MET A CA 1
ATOM 557 C C . MET A 1 70 ? -8.411 -0.194 14.659 1.00 79.38 70 MET A C 1
ATOM 559 O O . MET A 1 70 ? -9.482 -0.023 15.230 1.00 79.38 70 MET A O 1
ATOM 563 N N . THR A 1 71 ? -7.515 0.771 14.459 1.00 86.69 71 THR A N 1
ATOM 564 C CA . THR A 1 71 ? -7.709 2.166 14.846 1.00 86.69 71 THR A CA 1
ATOM 565 C C . THR A 1 71 ? -7.551 3.070 13.632 1.00 86.69 71 THR A C 1
ATOM 567 O O . THR A 1 71 ? -6.763 2.786 12.723 1.00 86.69 71 THR A O 1
ATOM 570 N N . ASP A 1 72 ? -8.260 4.191 13.639 1.00 89.06 72 ASP A N 1
ATOM 571 C CA . ASP A 1 72 ? -8.243 5.167 12.551 1.00 89.06 72 ASP A CA 1
ATOM 572 C C . ASP A 1 72 ? -6.854 5.707 12.187 1.00 89.06 72 ASP A C 1
ATOM 574 O O . ASP A 1 72 ? -6.583 5.835 10.993 1.00 89.06 72 ASP A O 1
ATOM 578 N N . PRO A 1 73 ? -5.916 5.945 13.128 1.00 89.75 73 PRO A N 1
ATOM 579 C CA . PRO A 1 73 ? -4.544 6.304 12.772 1.00 89.75 73 PRO A CA 1
ATOM 580 C C . PRO A 1 73 ? -3.884 5.294 11.832 1.00 89.75 73 PRO A C 1
ATOM 582 O O . PRO A 1 73 ? -3.207 5.669 10.876 1.00 89.75 73 PRO A O 1
ATOM 585 N N . VAL A 1 74 ? -4.119 4.004 12.060 1.00 86.00 74 VAL A N 1
ATOM 586 C CA . VAL A 1 74 ? -3.523 2.951 11.245 1.00 86.00 74 VAL A CA 1
ATOM 587 C C . VAL A 1 74 ? -4.220 2.844 9.885 1.00 86.00 74 VAL A C 1
ATOM 589 O O . VAL A 1 74 ? -3.547 2.701 8.862 1.00 86.00 74 VAL A O 1
ATOM 592 N N . ARG A 1 75 ? -5.556 2.976 9.862 1.00 88.25 75 ARG A N 1
ATOM 593 C CA . ARG A 1 75 ? -6.365 3.025 8.629 1.00 88.25 75 ARG A CA 1
ATOM 594 C C . ARG A 1 75 ? -5.939 4.185 7.730 1.00 88.25 75 ARG A C 1
ATOM 596 O O . ARG A 1 75 ? -5.729 4.003 6.531 1.00 88.25 75 ARG A O 1
ATOM 603 N N . ASN A 1 76 ? -5.744 5.359 8.325 1.00 90.44 76 ASN A N 1
ATOM 604 C CA . ASN A 1 76 ? -5.299 6.559 7.632 1.00 90.44 76 ASN A CA 1
ATOM 605 C C . ASN A 1 76 ? -3.867 6.423 7.114 1.00 90.44 76 ASN A C 1
ATOM 607 O O . ASN A 1 76 ? -3.614 6.737 5.954 1.00 90.44 76 ASN A O 1
ATOM 611 N N . GLU A 1 77 ? -2.932 5.926 7.928 1.00 89.88 77 GLU A N 1
ATOM 612 C CA . GLU A 1 77 ? -1.526 5.793 7.529 1.00 89.88 77 GLU A CA 1
ATOM 613 C C . GLU A 1 77 ? -1.374 4.946 6.263 1.00 89.88 77 GLU A C 1
ATOM 615 O O . GLU A 1 77 ? -0.777 5.388 5.278 1.00 89.88 77 GLU A O 1
ATOM 620 N N . ILE A 1 78 ? -1.955 3.746 6.240 1.00 85.31 78 ILE A N 1
ATOM 621 C CA . ILE A 1 78 ? -1.829 2.881 5.068 1.00 85.31 78 ILE A CA 1
ATOM 622 C C . ILE A 1 78 ? -2.529 3.454 3.838 1.00 85.31 78 ILE A C 1
ATOM 624 O O . ILE A 1 78 ? -1.958 3.403 2.742 1.00 85.31 78 ILE A O 1
ATOM 628 N N . LEU A 1 79 ? -3.735 4.004 4.005 1.00 88.75 79 LEU A N 1
ATOM 629 C CA . LEU A 1 79 ? -4.497 4.593 2.911 1.00 88.75 79 LEU A CA 1
ATOM 630 C C . LEU A 1 79 ? -3.728 5.762 2.291 1.00 88.75 79 LEU A C 1
ATOM 632 O O . LEU A 1 79 ? -3.629 5.870 1.066 1.00 88.75 79 LEU A O 1
ATOM 636 N N . ASN A 1 80 ? -3.115 6.592 3.136 1.00 91.38 80 ASN A N 1
ATOM 637 C CA . ASN A 1 80 ? -2.297 7.724 2.723 1.00 91.38 80 ASN A CA 1
ATOM 638 C C . ASN A 1 80 ? -1.038 7.270 1.984 1.00 91.38 80 ASN A C 1
ATOM 640 O O . ASN A 1 80 ? -0.767 7.776 0.896 1.00 91.38 80 ASN A O 1
ATOM 644 N N . VAL A 1 81 ? -0.297 6.282 2.501 1.00 89.25 81 VAL A N 1
ATOM 645 C CA . VAL A 1 81 ? 0.900 5.757 1.817 1.00 89.25 81 VAL A CA 1
ATOM 646 C C . VAL A 1 81 ? 0.541 5.158 0.455 1.00 89.25 81 VAL A C 1
ATOM 648 O O . VAL A 1 81 ? 1.271 5.342 -0.521 1.00 89.25 81 VAL A O 1
ATOM 651 N N . HIS A 1 82 ? -0.591 4.462 0.345 1.00 87.69 82 HIS A N 1
ATOM 652 C CA . HIS A 1 82 ? -1.029 3.909 -0.931 1.00 87.69 82 HIS A CA 1
ATOM 653 C C . HIS A 1 82 ? -1.441 4.972 -1.935 1.00 87.69 82 HIS A C 1
ATOM 655 O O . HIS A 1 82 ? -0.966 4.937 -3.068 1.00 87.69 82 HIS A O 1
ATOM 661 N N . ASN A 1 83 ? -2.270 5.928 -1.525 1.00 90.38 83 ASN A N 1
ATOM 662 C CA . ASN A 1 83 ? -2.705 7.007 -2.402 1.00 90.38 83 ASN A CA 1
ATOM 663 C C . ASN A 1 83 ? -1.548 7.929 -2.805 1.00 90.38 83 ASN A C 1
ATOM 665 O O . ASN A 1 83 ? -1.474 8.322 -3.968 1.00 90.38 83 ASN A O 1
ATOM 669 N N . LYS A 1 84 ? -0.595 8.200 -1.904 1.00 93.06 84 LYS A N 1
ATOM 670 C CA . LYS A 1 84 ? 0.635 8.938 -2.228 1.00 93.06 84 LYS A CA 1
ATOM 671 C C . LYS A 1 84 ? 1.433 8.227 -3.318 1.00 93.06 84 LYS A C 1
ATOM 673 O O . LYS A 1 84 ? 1.853 8.856 -4.284 1.00 93.06 84 LYS A O 1
ATOM 678 N N . PHE A 1 85 ? 1.608 6.914 -3.194 1.00 89.69 85 PHE A N 1
ATOM 679 C CA . PHE A 1 85 ? 2.349 6.138 -4.183 1.00 89.69 85 PHE A CA 1
ATOM 680 C C . PHE A 1 85 ? 1.609 6.019 -5.522 1.00 89.69 85 PHE A C 1
ATOM 682 O O . PHE A 1 85 ? 2.213 6.224 -6.570 1.00 89.69 85 PHE A O 1
ATOM 689 N N . ARG A 1 86 ? 0.292 5.766 -5.501 1.00 89.31 86 ARG A N 1
ATOM 690 C CA . ARG A 1 86 ? -0.554 5.771 -6.708 1.00 89.31 86 ARG A CA 1
ATOM 691 C C . ARG A 1 86 ? -0.468 7.107 -7.441 1.00 89.31 86 ARG A C 1
ATOM 693 O O . ARG A 1 86 ? -0.328 7.109 -8.656 1.00 89.31 86 ARG A O 1
ATOM 700 N N . SER A 1 87 ? -0.481 8.222 -6.708 1.00 92.50 87 SER A N 1
ATOM 701 C CA . SER A 1 87 ? -0.293 9.562 -7.272 1.00 92.50 87 SER A CA 1
ATOM 702 C C . SER A 1 87 ? 1.096 9.743 -7.886 1.00 92.50 87 SER A C 1
ATOM 704 O O . SER A 1 87 ? 1.208 10.282 -8.983 1.00 92.50 87 SER A O 1
ATOM 706 N N . ALA A 1 88 ? 2.155 9.291 -7.208 1.00 92.06 88 ALA A N 1
ATOM 707 C CA . ALA A 1 88 ? 3.521 9.389 -7.721 1.00 92.06 88 ALA A CA 1
ATOM 708 C C . ALA A 1 88 ? 3.700 8.589 -9.019 1.00 92.06 88 ALA A C 1
ATOM 710 O O . ALA A 1 88 ? 4.290 9.091 -9.969 1.00 92.06 88 ALA A O 1
ATOM 711 N N . VAL A 1 89 ? 3.143 7.379 -9.091 1.00 89.19 89 VAL A N 1
ATOM 712 C CA . VAL A 1 89 ? 3.168 6.569 -10.316 1.00 89.19 89 VAL A CA 1
ATOM 713 C C . VAL A 1 89 ? 2.327 7.212 -11.413 1.00 89.19 89 VAL A C 1
ATOM 715 O O . VAL A 1 89 ? 2.817 7.399 -12.518 1.00 89.19 89 VAL A O 1
ATOM 718 N N . ALA A 1 90 ? 1.096 7.630 -11.104 1.00 89.62 90 ALA A N 1
ATOM 719 C CA . ALA A 1 90 ? 0.199 8.231 -12.089 1.00 89.62 90 ALA A CA 1
ATOM 720 C C . ALA A 1 90 ? 0.772 9.495 -12.743 1.00 89.62 90 ALA A C 1
ATOM 722 O O . ALA A 1 90 ? 0.480 9.772 -13.903 1.00 89.62 90 ALA A O 1
ATOM 723 N N . THR A 1 91 ? 1.608 10.231 -12.011 1.00 92.25 91 THR A N 1
ATOM 724 C CA . THR A 1 91 ? 2.268 11.456 -12.479 1.00 92.25 91 THR A CA 1
ATOM 725 C C . THR A 1 91 ? 3.684 11.229 -13.014 1.00 92.25 91 THR A C 1
ATOM 727 O O . THR A 1 91 ? 4.347 12.198 -13.359 1.00 92.25 91 THR A O 1
ATOM 730 N N . GLY A 1 92 ? 4.159 9.980 -13.101 1.00 91.38 92 GLY A N 1
ATOM 731 C CA . GLY A 1 92 ? 5.471 9.662 -13.674 1.00 91.38 92 GLY A CA 1
ATOM 732 C C . GLY A 1 92 ? 6.670 9.997 -12.777 1.00 91.38 92 GLY A C 1
ATOM 733 O O . GLY A 1 92 ? 7.773 10.184 -13.275 1.00 91.38 92 GLY A O 1
ATOM 734 N N . HIS A 1 93 ? 6.480 10.064 -11.457 1.00 94.44 93 HIS A N 1
ATOM 735 C CA . HIS A 1 93 ? 7.522 10.399 -10.472 1.00 94.44 93 HIS A CA 1
ATOM 736 C C . HIS A 1 93 ? 8.016 9.190 -9.659 1.00 94.44 93 HIS A C 1
ATOM 738 O O . HIS A 1 93 ? 8.793 9.343 -8.716 1.00 94.44 93 HIS A O 1
ATOM 744 N N . ALA A 1 94 ? 7.569 7.974 -9.980 1.00 91.75 94 ALA A N 1
ATOM 745 C CA . ALA A 1 94 ? 8.002 6.755 -9.298 1.00 91.75 94 ALA A CA 1
ATOM 746 C C . ALA A 1 94 ? 9.155 6.086 -10.057 1.00 91.75 94 ALA A C 1
ATOM 748 O O . ALA A 1 94 ? 8.964 5.645 -11.186 1.00 91.75 94 ALA A O 1
ATOM 749 N N . ALA A 1 95 ? 10.346 6.026 -9.458 1.00 93.81 95 ALA A N 1
ATOM 750 C CA . ALA A 1 95 ? 11.527 5.439 -10.093 1.00 93.81 95 ALA A CA 1
ATOM 751 C C . ALA A 1 95 ? 11.343 3.933 -10.346 1.00 93.81 95 ALA A C 1
ATOM 753 O O . ALA A 1 95 ? 10.936 3.201 -9.442 1.00 93.81 95 ALA A O 1
ATOM 754 N N . ASP A 1 96 ? 11.676 3.485 -11.556 1.00 92.06 96 ASP A N 1
ATOM 755 C CA . ASP A 1 96 ? 11.651 2.084 -11.979 1.00 92.06 96 ASP A CA 1
ATOM 756 C C . ASP A 1 96 ? 13.086 1.573 -12.137 1.00 92.06 96 ASP A C 1
ATOM 758 O O . ASP A 1 96 ? 13.898 2.170 -12.849 1.00 92.06 96 ASP A O 1
ATOM 762 N N . LYS A 1 97 ? 13.397 0.438 -11.499 1.00 93.38 97 LYS A N 1
ATOM 763 C CA . LYS A 1 97 ? 14.732 -0.164 -11.559 1.00 93.38 97 LYS A CA 1
ATOM 764 C C . LYS A 1 97 ? 15.202 -0.481 -12.977 1.00 93.38 97 LYS A C 1
ATOM 766 O O . LYS A 1 97 ? 16.405 -0.442 -13.228 1.00 93.38 97 LYS A O 1
ATOM 771 N N . ILE A 1 98 ? 14.284 -0.843 -13.873 1.00 89.75 98 ILE A N 1
ATOM 772 C CA . ILE A 1 98 ? 14.602 -1.187 -15.265 1.00 89.75 98 ILE A CA 1
ATOM 773 C C . ILE A 1 98 ? 15.015 0.063 -16.055 1.00 89.75 98 ILE A C 1
ATOM 775 O O . ILE A 1 98 ? 15.779 -0.053 -17.010 1.00 89.75 98 ILE A O 1
ATOM 779 N N . GLY A 1 99 ? 14.593 1.259 -15.632 1.00 88.62 99 GLY A N 1
ATOM 780 C CA . GLY A 1 99 ? 15.100 2.514 -16.179 1.00 88.62 99 GLY A CA 1
ATOM 781 C C . GLY A 1 99 ? 14.115 3.678 -16.082 1.00 88.62 99 GLY A C 1
ATOM 782 O O . GLY A 1 99 ? 12.969 3.601 -16.532 1.00 88.62 99 GLY A O 1
ATOM 783 N N . GLY A 1 100 ? 14.604 4.810 -15.571 1.00 92.88 100 GLY A N 1
ATOM 784 C CA . GLY A 1 100 ? 13.843 6.053 -15.449 1.00 92.88 100 GLY A CA 1
ATOM 785 C C . GLY A 1 100 ? 12.684 5.935 -14.457 1.00 92.88 100 GLY A C 1
ATOM 786 O O . GLY A 1 100 ? 12.838 5.384 -13.371 1.00 92.88 100 GLY A O 1
ATOM 787 N N . PHE A 1 101 ? 11.526 6.477 -14.832 1.00 93.19 101 PHE A N 1
ATOM 788 C CA . PHE A 1 101 ? 10.303 6.444 -14.026 1.00 93.19 101 PHE A CA 1
ATOM 789 C C . PHE A 1 101 ? 9.226 5.546 -14.646 1.00 93.19 101 PHE A C 1
ATOM 791 O O . PHE A 1 101 ? 9.220 5.336 -15.863 1.00 93.19 101 PHE A O 1
ATOM 798 N N . ALA A 1 102 ? 8.301 5.047 -13.829 1.00 89.88 102 ALA A N 1
ATOM 799 C CA . ALA A 1 102 ? 7.074 4.414 -14.299 1.00 89.88 102 ALA A CA 1
ATOM 800 C C . ALA A 1 102 ? 6.304 5.369 -15.237 1.00 89.88 102 ALA A C 1
ATOM 802 O O . ALA A 1 102 ? 6.350 6.586 -15.027 1.00 89.88 102 ALA A O 1
ATOM 803 N N . PRO A 1 103 ? 5.623 4.856 -16.277 1.00 89.31 103 PRO A N 1
ATOM 804 C CA . PRO A 1 103 ? 4.822 5.699 -17.157 1.00 89.31 103 PRO A CA 1
ATOM 805 C C . PRO A 1 103 ? 3.658 6.345 -16.399 1.00 89.31 103 PRO A C 1
ATOM 807 O O . PRO A 1 103 ? 3.177 5.816 -15.392 1.00 89.31 103 PRO A O 1
ATOM 810 N N . THR A 1 104 ? 3.200 7.492 -16.898 1.00 89.69 104 THR A N 1
ATOM 811 C CA . THR A 1 104 ? 2.011 8.171 -16.379 1.00 89.69 104 THR A CA 1
ATOM 812 C C . THR A 1 104 ? 0.760 7.312 -16.577 1.00 89.69 104 THR A C 1
ATOM 814 O O . THR A 1 104 ? 0.698 6.440 -17.442 1.00 89.69 104 THR A O 1
ATOM 817 N N . ALA A 1 105 ? -0.259 7.558 -15.757 1.00 84.44 105 ALA A N 1
ATOM 818 C CA . ALA A 1 105 ? -1.546 6.879 -15.845 1.00 84.44 105 ALA A CA 1
ATOM 819 C C . ALA A 1 105 ? -2.620 7.855 -16.329 1.00 84.44 105 ALA A C 1
ATOM 821 O O . ALA A 1 105 ? -2.883 8.824 -15.618 1.00 84.44 105 ALA A O 1
ATOM 822 N N . ALA A 1 106 ? -3.330 7.576 -17.432 1.00 84.12 106 ALA A N 1
ATOM 823 C CA . ALA A 1 106 ? -4.498 8.402 -17.776 1.00 84.12 106 ALA A CA 1
ATOM 824 C C . ALA A 1 106 ? -5.646 8.240 -16.768 1.00 84.12 106 ALA A C 1
ATOM 826 O O . ALA A 1 106 ? -6.484 9.128 -16.617 1.00 84.12 106 ALA A O 1
ATOM 827 N N . ARG A 1 107 ? -5.708 7.101 -16.059 1.00 81.75 107 ARG A N 1
ATOM 828 C CA . ARG A 1 107 ? -6.750 6.840 -15.061 1.00 81.75 107 ARG A CA 1
ATOM 829 C C . ARG A 1 107 ? -6.232 6.027 -13.879 1.00 81.75 107 ARG A C 1
ATOM 831 O O . ARG A 1 107 ? -6.077 4.812 -13.960 1.00 81.75 107 ARG A O 1
ATOM 838 N N . MET A 1 108 ? -6.020 6.705 -12.755 1.00 83.31 108 MET A N 1
ATOM 839 C CA . MET A 1 108 ? -5.652 6.088 -11.480 1.00 83.31 108 MET A CA 1
ATOM 840 C C . MET A 1 108 ? -6.633 6.534 -10.394 1.00 83.31 108 MET A C 1
ATOM 842 O O . MET A 1 108 ? -6.583 7.677 -9.942 1.00 83.31 108 MET A O 1
ATOM 846 N N . TYR A 1 109 ? -7.534 5.648 -9.960 1.00 84.69 109 TYR A N 1
ATOM 847 C CA . TYR A 1 109 ? -8.507 6.005 -8.925 1.00 84.69 109 TYR A CA 1
ATOM 848 C C . TYR A 1 109 ? -7.844 6.162 -7.553 1.00 84.69 109 TYR A C 1
ATOM 850 O O . TYR A 1 109 ? -6.946 5.399 -7.182 1.00 84.69 109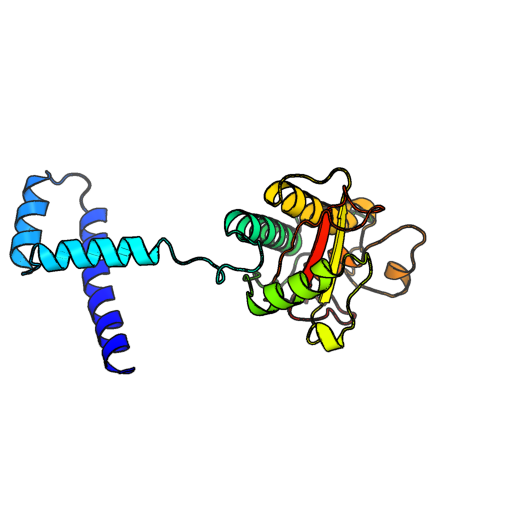 TYR A O 1
ATOM 858 N N . LYS A 1 110 ? -8.310 7.142 -6.775 1.00 85.50 110 LYS A N 1
ATOM 859 C CA . LYS A 1 110 ? -7.951 7.273 -5.362 1.00 85.50 110 LYS A CA 1
ATOM 860 C C . LYS A 1 110 ? -8.667 6.180 -4.570 1.00 85.50 110 LYS A C 1
ATOM 862 O O . LYS A 1 110 ? -9.883 6.038 -4.674 1.00 85.50 110 LYS A O 1
ATOM 867 N N . LEU A 1 111 ? -7.914 5.437 -3.770 1.00 86.00 111 LEU A N 1
ATOM 868 C CA . LEU A 1 111 ? -8.461 4.415 -2.890 1.00 86.00 111 LEU A CA 1
ATOM 869 C C . LEU A 1 111 ? -9.233 5.055 -1.738 1.00 86.00 111 LEU A C 1
ATOM 871 O O . LEU A 1 111 ? -8.836 6.104 -1.216 1.00 86.00 111 LEU A O 1
ATOM 875 N N . LYS A 1 112 ? -10.293 4.370 -1.319 1.00 86.88 112 LYS A N 1
ATOM 876 C CA . LYS A 1 112 ? -11.065 4.613 -0.103 1.00 86.88 112 LYS A CA 1
ATOM 877 C C . LYS A 1 112 ? -10.933 3.406 0.825 1.00 86.88 112 LYS A C 1
ATOM 879 O O . LYS A 1 112 ? -10.668 2.291 0.375 1.00 86.88 112 LYS A O 1
ATOM 884 N N . TYR A 1 113 ? -11.084 3.648 2.121 1.00 85.06 113 TYR A N 1
ATOM 885 C CA . TYR A 1 113 ? -11.090 2.574 3.108 1.00 85.06 113 TYR A CA 1
ATOM 886 C C . TYR A 1 113 ? -12.411 1.797 3.034 1.00 85.06 113 TYR A C 1
ATOM 888 O O . TYR A 1 113 ? -13.460 2.414 2.851 1.00 85.06 113 TYR A O 1
ATOM 896 N N . ASP A 1 114 ? -12.359 0.470 3.161 1.00 87.12 114 ASP A N 1
ATOM 897 C CA . ASP A 1 114 ? -13.537 -0.405 3.145 1.00 87.12 114 ASP A CA 1
ATOM 898 C C . ASP A 1 114 ? -13.532 -1.321 4.374 1.00 87.12 114 ASP A C 1
ATOM 900 O O . ASP A 1 114 ? -12.655 -2.172 4.549 1.00 87.12 114 ASP A O 1
ATOM 904 N N . CYS A 1 115 ? -14.536 -1.132 5.228 1.00 87.19 115 CYS A N 1
ATOM 905 C CA . CYS A 1 115 ? -14.671 -1.837 6.496 1.00 87.19 115 CYS A CA 1
ATOM 906 C C . CYS A 1 115 ? -15.069 -3.310 6.346 1.00 87.19 115 CYS A C 1
ATOM 908 O O . CYS A 1 115 ? -14.706 -4.124 7.194 1.00 87.19 115 CYS A O 1
ATOM 910 N N . GLU A 1 116 ? -15.791 -3.682 5.286 1.00 86.62 116 GLU A N 1
ATOM 911 C CA . GLU A 1 116 ? -16.120 -5.090 5.047 1.00 86.62 116 GLU A CA 1
ATOM 912 C C . GLU A 1 116 ? -14.872 -5.844 4.605 1.00 86.62 116 GLU A C 1
ATOM 914 O O . GLU A 1 116 ? -14.566 -6.928 5.105 1.00 86.62 116 GLU A O 1
ATOM 919 N N . MET A 1 117 ? -14.086 -5.222 3.732 1.00 83.94 117 MET A N 1
ATOM 920 C CA . MET A 1 117 ? -12.810 -5.786 3.332 1.00 83.94 117 MET A CA 1
ATOM 921 C C . MET A 1 117 ? -11.861 -5.869 4.559 1.00 83.94 117 MET A C 1
ATOM 923 O O . MET A 1 117 ? -11.166 -6.877 4.708 1.00 83.94 117 MET A O 1
ATOM 927 N N . GLU A 1 118 ? -11.889 -4.893 5.493 1.00 85.94 118 GLU A N 1
ATOM 928 C CA . GLU A 1 118 ? -11.182 -4.958 6.795 1.00 85.94 118 GLU A CA 1
ATOM 929 C C . GLU A 1 118 ? -11.537 -6.206 7.584 1.00 85.94 118 GLU A C 1
ATOM 931 O O . GLU A 1 118 ? -10.654 -6.956 8.013 1.00 85.94 118 GLU A O 1
ATOM 936 N N . ARG A 1 119 ? -12.831 -6.467 7.730 1.00 85.19 119 ARG A N 1
ATOM 937 C CA . ARG A 1 119 ? -13.325 -7.630 8.457 1.00 85.19 119 ARG A CA 1
ATOM 938 C C . ARG A 1 119 ? -12.788 -8.940 7.871 1.00 85.19 119 ARG A C 1
ATOM 940 O O . ARG A 1 119 ? -12.400 -9.832 8.630 1.00 85.19 119 ARG A O 1
ATOM 947 N N . ILE A 1 120 ? -12.733 -9.059 6.544 1.00 85.44 120 ILE A N 1
ATOM 948 C CA . ILE A 1 120 ? -12.252 -10.265 5.855 1.00 85.44 120 ILE A CA 1
ATOM 949 C C . ILE A 1 120 ? -10.745 -10.463 6.063 1.00 85.44 120 ILE A C 1
ATOM 951 O O . ILE A 1 120 ? -10.327 -11.554 6.464 1.00 85.44 120 ILE A O 1
ATOM 955 N N . ALA A 1 121 ? -9.926 -9.428 5.859 1.00 82.81 121 ALA A N 1
ATOM 956 C CA . ALA A 1 121 ? -8.478 -9.552 6.049 1.00 82.81 121 ALA A CA 1
ATOM 957 C C . ALA A 1 121 ? -8.114 -9.817 7.514 1.00 82.81 121 ALA A C 1
ATOM 959 O O . ALA A 1 121 ? -7.254 -10.646 7.811 1.00 82.81 121 ALA A O 1
ATOM 960 N N . VAL A 1 122 ? -8.814 -9.186 8.463 1.00 81.81 122 VAL A N 1
ATOM 961 C CA . VAL A 1 122 ? -8.634 -9.463 9.895 1.00 81.81 122 VAL A CA 1
ATOM 962 C C . VAL A 1 122 ? -8.988 -10.915 10.222 1.00 81.81 122 VAL A C 1
ATOM 964 O O . VAL A 1 122 ? -8.291 -11.542 11.028 1.00 81.81 122 VAL A O 1
ATOM 967 N N . ALA A 1 123 ? -10.020 -11.481 9.590 1.00 84.56 123 ALA A N 1
ATOM 968 C CA . ALA A 1 123 ? -10.378 -12.886 9.760 1.00 84.56 123 ALA A CA 1
ATOM 969 C C . ALA A 1 123 ? -9.295 -13.837 9.220 1.00 84.56 123 ALA A C 1
ATOM 971 O O . ALA A 1 123 ? -8.978 -14.827 9.888 1.00 84.56 123 ALA A O 1
ATOM 972 N N . HIS A 1 124 ? -8.690 -13.541 8.062 1.00 83.94 124 HIS A N 1
ATOM 973 C CA . HIS A 1 124 ? -7.578 -14.337 7.526 1.00 83.94 124 HIS A CA 1
ATOM 974 C C . HIS A 1 124 ? -6.313 -14.200 8.373 1.00 83.94 124 HIS A C 1
ATOM 976 O O . HIS A 1 124 ? -5.778 -15.200 8.855 1.00 83.94 124 HIS A O 1
ATOM 982 N N . ALA A 1 125 ? -5.881 -12.971 8.653 1.00 79.81 125 ALA A N 1
ATOM 983 C CA . ALA A 1 125 ? -4.685 -12.708 9.444 1.00 79.81 125 ALA A CA 1
ATOM 984 C C . ALA A 1 125 ? -4.766 -13.290 10.863 1.00 79.81 125 ALA A C 1
ATOM 986 O O . ALA A 1 125 ? -3.759 -13.747 11.410 1.00 79.81 125 ALA A O 1
ATOM 987 N N . SER A 1 126 ? -5.970 -13.361 11.445 1.00 79.19 126 SER A N 1
ATOM 988 C CA . SER A 1 126 ? -6.190 -13.988 12.755 1.00 79.19 126 SER A CA 1
ATOM 989 C C . SER A 1 126 ? -5.873 -15.492 12.779 1.00 79.19 126 SER A C 1
ATOM 991 O O . SER A 1 126 ? -5.717 -16.056 13.862 1.00 79.19 126 SER A O 1
ATOM 993 N N . ARG A 1 127 ? -5.739 -16.148 11.617 1.00 80.38 127 ARG A N 1
ATOM 994 C CA . ARG A 1 127 ? -5.304 -17.552 11.506 1.00 80.38 127 ARG A CA 1
ATOM 995 C C . ARG A 1 127 ? -3.795 -17.724 11.645 1.00 80.38 127 ARG A C 1
ATOM 997 O O . ARG A 1 127 ? -3.346 -18.854 11.816 1.00 80.38 127 ARG A O 1
ATOM 1004 N N . CYS A 1 128 ? -3.022 -16.637 11.576 1.00 75.62 128 CYS A N 1
ATOM 1005 C CA . CYS A 1 128 ? -1.567 -16.648 11.707 1.00 75.62 128 CYS A CA 1
ATOM 1006 C C . CYS A 1 128 ? -0.900 -17.626 10.724 1.00 75.62 128 CYS A C 1
ATOM 1008 O O . CYS A 1 128 ? -0.143 -18.509 11.122 1.00 75.62 128 CYS A O 1
ATOM 1010 N N . GLN A 1 129 ? -1.195 -17.497 9.432 1.00 79.38 129 GLN A N 1
ATOM 1011 C CA . GLN A 1 129 ? -0.575 -18.307 8.384 1.00 79.38 129 GLN A CA 1
ATOM 1012 C C . GLN A 1 129 ? -0.031 -17.373 7.309 1.00 79.38 129 GLN A C 1
ATOM 1014 O O . GLN A 1 129 ? -0.795 -16.617 6.717 1.00 79.38 129 GLN A O 1
ATOM 1019 N N . PHE A 1 130 ? 1.280 -17.419 7.052 1.00 81.12 130 PHE A N 1
ATOM 1020 C CA . PHE A 1 130 ? 1.910 -16.596 6.014 1.00 81.12 130 PHE A CA 1
ATOM 1021 C C . PHE A 1 130 ? 1.717 -17.204 4.633 1.00 81.12 130 PHE A C 1
ATOM 1023 O O . PHE A 1 130 ? 2.623 -17.765 4.024 1.00 81.12 130 PHE A O 1
ATOM 1030 N N . ARG A 1 131 ? 0.471 -17.156 4.188 1.00 84.00 131 ARG A N 1
ATOM 1031 C CA . ARG A 1 131 ? 0.037 -17.585 2.869 1.00 84.00 131 ARG A CA 1
ATOM 1032 C C . ARG A 1 131 ? -1.176 -16.767 2.477 1.00 84.00 131 ARG A C 1
ATOM 1034 O O . ARG A 1 131 ? -1.900 -16.283 3.346 1.00 84.00 131 ARG A O 1
ATOM 1041 N N . HIS A 1 132 ? -1.402 -16.659 1.179 1.00 85.44 132 HIS A N 1
ATOM 1042 C CA . HIS A 1 132 ? -2.606 -16.035 0.655 1.00 85.44 132 HIS A CA 1
ATOM 1043 C C . HIS A 1 132 ? -3.875 -16.758 1.132 1.00 85.44 132 HIS A C 1
ATOM 1045 O O . HIS A 1 132 ? -3.869 -17.983 1.311 1.00 85.44 132 HIS A O 1
ATOM 1051 N N . SER A 1 133 ? -4.957 -16.009 1.344 1.00 86.81 133 SER A N 1
ATOM 1052 C CA . SER A 1 133 ? -6.283 -16.578 1.586 1.00 86.81 133 SER A CA 1
ATOM 1053 C C . SER A 1 133 ? -6.877 -17.176 0.306 1.00 86.81 133 SER A C 1
ATOM 1055 O O . SER A 1 133 ? -6.473 -16.858 -0.820 1.00 86.81 133 SER A O 1
ATOM 1057 N N . ASP A 1 134 ? -7.858 -18.070 0.468 1.00 90.00 134 ASP A N 1
ATOM 1058 C CA . ASP A 1 134 ? -8.618 -18.602 -0.665 1.00 90.00 134 ASP A CA 1
ATOM 1059 C C . ASP A 1 134 ? -9.427 -17.464 -1.304 1.00 90.00 134 ASP A C 1
ATOM 1061 O O . ASP A 1 134 ? -10.139 -16.734 -0.607 1.00 90.00 134 ASP A O 1
ATOM 1065 N N . ARG A 1 135 ? -9.361 -17.334 -2.635 1.00 86.56 135 ARG A N 1
ATOM 1066 C CA . ARG A 1 135 ? -10.061 -16.283 -3.395 1.00 86.56 135 ARG A CA 1
ATOM 1067 C C . ARG A 1 135 ? -11.550 -16.196 -3.059 1.00 86.56 135 ARG A C 1
ATOM 1069 O O . ARG A 1 135 ? -12.081 -15.092 -2.960 1.00 86.56 135 ARG A O 1
ATOM 1076 N N . ARG A 1 136 ? -12.204 -17.339 -2.825 1.00 88.44 136 ARG A N 1
ATOM 1077 C CA . ARG A 1 136 ? -13.627 -17.426 -2.459 1.00 88.44 136 ARG A CA 1
ATOM 1078 C C . ARG A 1 136 ? -13.901 -16.784 -1.104 1.00 88.44 136 ARG A C 1
ATOM 1080 O O . ARG A 1 136 ? -14.935 -16.156 -0.926 1.00 88.44 136 ARG A O 1
ATOM 1087 N N . THR A 1 137 ? -12.960 -16.895 -0.167 1.00 87.81 137 THR A N 1
ATOM 1088 C CA . THR A 1 137 ? -13.089 -16.301 1.174 1.00 87.81 137 THR A CA 1
ATOM 1089 C C . THR A 1 137 ? -12.868 -14.792 1.187 1.00 87.81 137 THR A C 1
ATOM 1091 O O . THR A 1 137 ? -13.308 -14.136 2.124 1.00 87.81 137 THR A O 1
ATOM 1094 N N . ARG A 1 138 ? -12.255 -14.243 0.131 1.00 84.25 138 ARG A N 1
ATOM 1095 C CA . ARG A 1 138 ? -11.994 -12.809 -0.039 1.00 84.25 138 ARG A CA 1
ATOM 1096 C C . ARG A 1 138 ? -12.755 -12.161 -1.187 1.00 84.25 138 ARG A C 1
ATOM 1098 O O . ARG A 1 138 ? -12.284 -11.184 -1.749 1.00 84.25 138 ARG A O 1
ATOM 1105 N N . GLN A 1 139 ? -13.905 -12.717 -1.575 1.00 86.94 139 GLN A N 1
ATOM 1106 C CA . GLN A 1 139 ? -14.764 -12.157 -2.633 1.00 86.94 139 GLN A CA 1
ATOM 1107 C C . GLN A 1 139 ? -14.004 -11.857 -3.946 1.00 86.94 139 GLN A C 1
ATOM 1109 O O . GLN A 1 139 ? -14.301 -10.896 -4.648 1.00 86.94 139 GLN A O 1
ATOM 1114 N N . ASN A 1 140 ? -12.980 -12.655 -4.271 1.00 82.69 140 ASN A N 1
ATOM 1115 C CA . ASN A 1 140 ? -12.047 -12.432 -5.385 1.00 82.69 140 ASN A CA 1
ATOM 1116 C C . ASN A 1 140 ? -11.229 -11.117 -5.336 1.00 82.69 140 ASN A C 1
ATOM 1118 O O . ASN A 1 140 ? -10.526 -10.812 -6.299 1.00 82.69 140 ASN A O 1
ATOM 1122 N N . ALA A 1 141 ? -11.241 -10.374 -4.227 1.00 82.31 141 ALA A N 1
ATOM 1123 C CA . ALA A 1 141 ? -10.428 -9.176 -4.007 1.00 82.31 141 ALA A CA 1
ATOM 1124 C C . ALA A 1 141 ? -8.934 -9.507 -4.078 1.00 82.31 141 ALA A C 1
ATOM 1126 O O . ALA A 1 141 ? -8.528 -10.508 -3.512 1.00 82.31 141 ALA A O 1
ATOM 1127 N N . GLY A 1 142 ? -8.092 -8.704 -4.727 1.00 82.19 142 GLY A N 1
ATOM 1128 C CA . GLY A 1 142 ? -6.634 -8.881 -4.699 1.00 82.19 142 GLY A CA 1
ATOM 1129 C C . GLY A 1 142 ? -6.068 -8.884 -3.276 1.00 82.19 142 GLY A C 1
ATOM 1130 O O . GLY A 1 142 ? -6.704 -8.343 -2.379 1.00 82.19 142 GLY A O 1
ATOM 1131 N N . GLU A 1 143 ? -4.893 -9.481 -3.058 1.00 84.19 143 GLU A N 1
ATOM 1132 C CA . GLU A 1 143 ? -4.343 -9.672 -1.709 1.00 84.19 143 GLU A CA 1
ATOM 1133 C C . GLU A 1 143 ? -2.825 -9.451 -1.665 1.00 84.19 143 GLU A C 1
ATOM 1135 O O . GLU A 1 143 ? -2.100 -10.071 -2.442 1.00 84.19 143 GLU A O 1
ATOM 1140 N N . ASN A 1 144 ? -2.348 -8.620 -0.735 1.00 85.38 144 ASN A N 1
ATOM 1141 C CA . ASN A 1 144 ? -0.930 -8.488 -0.403 1.00 85.38 144 ASN A CA 1
ATOM 1142 C C . ASN A 1 144 ? -0.693 -8.905 1.045 1.00 85.38 144 ASN A C 1
ATOM 1144 O O . ASN A 1 144 ? -1.350 -8.389 1.946 1.00 85.38 144 ASN A O 1
ATOM 1148 N N . ILE A 1 145 ? 0.306 -9.757 1.282 1.00 85.56 145 ILE A N 1
ATOM 1149 C CA . ILE A 1 145 ? 0.706 -10.150 2.634 1.00 85.56 145 ILE A CA 1
ATOM 1150 C C . ILE A 1 145 ? 2.110 -9.642 2.964 1.00 85.56 145 ILE A C 1
ATOM 1152 O O . ILE A 1 145 ? 2.975 -9.519 2.100 1.00 85.56 145 ILE A O 1
ATOM 1156 N N . PHE A 1 146 ? 2.343 -9.293 4.221 1.00 84.00 146 PHE A N 1
ATOM 1157 C CA . PHE A 1 146 ? 3.655 -8.872 4.712 1.00 84.00 146 PHE A CA 1
ATOM 1158 C C . PHE A 1 146 ? 3.895 -9.451 6.098 1.00 84.00 146 PHE A C 1
ATOM 1160 O O . PHE A 1 146 ? 2.965 -9.822 6.803 1.00 84.00 146 PHE A O 1
ATOM 1167 N N . MET A 1 147 ? 5.152 -9.593 6.486 1.00 82.06 147 MET A N 1
ATOM 1168 C CA . MET A 1 147 ? 5.497 -10.154 7.776 1.00 82.06 147 MET A CA 1
ATOM 1169 C C . MET A 1 147 ? 6.775 -9.518 8.301 1.00 82.06 147 MET A C 1
ATOM 1171 O O . MET A 1 147 ? 7.727 -9.335 7.547 1.00 82.06 147 MET A O 1
ATOM 1175 N N . ALA A 1 148 ? 6.797 -9.184 9.588 1.00 78.69 148 ALA A N 1
ATOM 1176 C CA . ALA A 1 148 ? 7.958 -8.592 10.242 1.00 78.69 148 ALA A CA 1
ATOM 1177 C C . ALA A 1 148 ? 8.219 -9.207 11.618 1.00 78.69 148 ALA A C 1
ATOM 1179 O O . ALA A 1 148 ? 7.290 -9.579 12.336 1.00 78.69 148 ALA A O 1
ATOM 1180 N N . SER A 1 149 ? 9.501 -9.267 11.975 1.00 78.75 149 SER A N 1
ATOM 1181 C CA . SER A 1 149 ? 10.016 -9.606 13.301 1.00 78.75 149 SER A CA 1
ATOM 1182 C C . SER A 1 149 ? 11.167 -8.641 13.627 1.00 78.75 149 SER A C 1
ATOM 1184 O O . SER A 1 149 ? 11.990 -8.398 12.738 1.00 78.75 149 SER A O 1
ATOM 1186 N N . PRO A 1 150 ? 11.254 -8.077 14.847 1.00 75.62 150 PRO A N 1
ATOM 1187 C CA . PRO A 1 150 ? 10.295 -8.194 15.954 1.00 75.62 150 PRO A CA 1
ATOM 1188 C C . PRO A 1 150 ? 8.948 -7.512 15.634 1.00 75.62 150 PRO A C 1
ATOM 1190 O O . PRO A 1 150 ? 8.862 -6.756 14.659 1.00 75.62 150 PRO A O 1
ATOM 1193 N N . PRO A 1 151 ? 7.881 -7.752 16.423 1.00 71.69 151 PRO A N 1
ATOM 1194 C CA . PRO A 1 151 ? 6.640 -7.018 16.241 1.00 71.69 151 PRO A CA 1
ATOM 1195 C C . PRO A 1 151 ? 6.860 -5.560 16.665 1.00 71.69 151 PRO A C 1
ATOM 1197 O O . PRO A 1 151 ? 7.743 -5.256 17.467 1.00 71.69 151 PRO A O 1
ATOM 1200 N N . GLY A 1 152 ? 6.049 -4.644 16.148 1.00 74.12 152 GLY A N 1
ATOM 1201 C CA . GLY A 1 152 ? 6.109 -3.246 16.562 1.00 74.12 152 GLY A CA 1
ATOM 1202 C C . GLY A 1 152 ? 4.769 -2.547 16.441 1.00 74.12 152 GLY A C 1
ATOM 1203 O O . GLY A 1 152 ? 3.746 -3.183 16.174 1.00 74.12 152 GLY A O 1
ATOM 1204 N N . ASP A 1 153 ? 4.800 -1.233 16.651 1.00 85.19 153 ASP A N 1
ATOM 1205 C CA . ASP A 1 153 ? 3.631 -0.369 16.541 1.00 85.19 153 ASP A CA 1
ATOM 1206 C C . ASP A 1 153 ? 2.886 -0.584 15.210 1.00 85.19 153 ASP A C 1
ATOM 1208 O O . ASP A 1 153 ? 3.495 -0.702 14.143 1.00 85.19 153 ASP A O 1
ATOM 1212 N N . LYS A 1 154 ? 1.552 -0.636 15.274 1.00 80.25 154 LYS A N 1
ATOM 1213 C CA . LYS A 1 154 ? 0.712 -0.953 14.114 1.00 80.25 154 LYS A CA 1
ATOM 1214 C C . LYS A 1 154 ? 0.828 0.109 13.024 1.00 80.25 154 LYS A C 1
ATOM 1216 O O . LYS A 1 154 ? 0.904 -0.255 11.856 1.00 80.25 154 LYS A O 1
ATOM 1221 N N . VAL A 1 155 ? 0.894 1.395 13.376 1.00 86.88 155 VAL A N 1
ATOM 1222 C CA . VAL A 1 155 ? 1.045 2.483 12.393 1.00 86.88 155 VAL A CA 1
ATOM 1223 C C . VAL A 1 155 ? 2.388 2.341 11.675 1.00 86.88 155 VAL A C 1
ATOM 1225 O O . VAL A 1 155 ? 2.449 2.351 10.443 1.00 86.88 155 VAL A O 1
ATOM 1228 N N . LEU A 1 156 ? 3.468 2.110 12.425 1.00 87.12 156 LEU A N 1
ATOM 1229 C CA . LEU A 1 156 ? 4.795 1.883 11.854 1.00 87.12 156 LEU A CA 1
ATOM 1230 C C . LEU A 1 156 ? 4.832 0.652 10.941 1.00 87.12 156 LEU A C 1
ATOM 1232 O O . LEU A 1 156 ? 5.418 0.697 9.858 1.00 87.12 156 LEU A O 1
ATOM 1236 N N . MET A 1 157 ? 4.231 -0.456 11.362 1.00 84.38 157 MET A N 1
ATOM 1237 C CA . MET A 1 157 ? 4.229 -1.679 10.566 1.00 84.38 157 MET A CA 1
ATOM 1238 C C . MET A 1 157 ? 3.353 -1.552 9.316 1.00 84.38 157 MET A C 1
ATOM 1240 O O . MET A 1 157 ? 3.727 -2.071 8.264 1.00 84.38 157 MET A O 1
ATOM 1244 N N . ALA A 1 158 ? 2.259 -0.787 9.384 1.00 83.19 158 ALA A N 1
ATOM 1245 C CA . ALA A 1 158 ? 1.463 -0.408 8.221 1.00 83.19 158 ALA A CA 1
ATOM 1246 C C . ALA A 1 158 ? 2.282 0.340 7.183 1.00 83.19 158 ALA A C 1
ATOM 1248 O O . ALA A 1 158 ? 2.301 -0.024 6.004 1.00 83.19 158 ALA A O 1
ATOM 1249 N N . ARG A 1 159 ? 3.013 1.352 7.651 1.00 88.88 159 ARG A N 1
ATOM 1250 C CA . ARG A 1 159 ? 3.936 2.125 6.835 1.00 88.88 159 ARG A CA 1
ATOM 1251 C C . ARG A 1 159 ? 4.991 1.218 6.200 1.00 88.88 159 ARG A C 1
ATOM 1253 O O . ARG A 1 159 ? 5.184 1.271 4.987 1.00 88.88 159 ARG A O 1
ATOM 1260 N N . ARG A 1 160 ? 5.652 0.368 6.994 1.00 88.44 160 ARG A N 1
ATOM 1261 C CA . ARG A 1 160 ? 6.706 -0.544 6.515 1.00 88.44 160 ARG A CA 1
ATOM 1262 C C . ARG A 1 160 ? 6.198 -1.507 5.448 1.00 88.44 160 ARG A C 1
ATOM 1264 O O . ARG A 1 160 ? 6.824 -1.589 4.399 1.00 88.44 160 ARG A O 1
ATOM 1271 N N . ALA A 1 161 ? 5.067 -2.172 5.676 1.00 86.31 161 ALA A N 1
ATOM 1272 C CA . ALA A 1 161 ? 4.458 -3.066 4.692 1.00 86.31 161 ALA A CA 1
ATOM 1273 C C . ALA A 1 161 ? 4.146 -2.327 3.382 1.00 86.31 161 ALA A C 1
ATOM 1275 O O . ALA A 1 161 ? 4.576 -2.733 2.303 1.00 86.31 161 ALA A O 1
ATOM 1276 N N . ALA A 1 162 ? 3.474 -1.175 3.485 1.00 87.44 162 ALA A N 1
ATOM 1277 C CA . ALA A 1 162 ? 3.063 -0.390 2.330 1.00 87.44 162 ALA A CA 1
ATOM 1278 C C . ALA A 1 162 ? 4.247 0.141 1.503 1.00 87.44 162 ALA A C 1
ATOM 1280 O O . ALA A 1 162 ? 4.121 0.238 0.276 1.00 87.44 162 ALA A O 1
ATOM 1281 N N . TYR A 1 163 ? 5.368 0.484 2.148 1.00 90.62 163 TYR A N 1
ATOM 1282 C CA . TYR A 1 163 ? 6.608 0.860 1.466 1.00 90.62 163 TYR A CA 1
ATOM 1283 C C . TYR A 1 163 ? 7.381 -0.343 0.929 1.00 90.62 163 TYR A C 1
ATOM 1285 O O . TYR A 1 163 ? 7.935 -0.228 -0.156 1.00 90.62 163 TYR A O 1
ATOM 1293 N N . ALA A 1 164 ? 7.395 -1.486 1.620 1.00 88.38 164 ALA A N 1
ATOM 1294 C CA . ALA A 1 164 ? 8.051 -2.700 1.136 1.00 88.38 164 ALA A CA 1
ATOM 1295 C C . ALA A 1 164 ? 7.437 -3.163 -0.192 1.00 88.38 164 ALA A C 1
ATOM 1297 O O . ALA A 1 164 ? 8.151 -3.342 -1.173 1.00 88.38 164 ALA A O 1
ATOM 1298 N N . TRP A 1 165 ? 6.106 -3.240 -0.261 1.00 87.94 165 TRP A N 1
ATOM 1299 C CA . TRP A 1 165 ? 5.407 -3.590 -1.499 1.00 87.94 165 TRP A CA 1
ATOM 1300 C C . TRP A 1 165 ? 5.592 -2.553 -2.606 1.00 87.94 165 TRP A C 1
ATOM 1302 O O . TRP A 1 165 ? 5.755 -2.909 -3.764 1.00 87.94 165 TRP A O 1
ATOM 1312 N N . ALA A 1 166 ? 5.578 -1.260 -2.270 1.00 87.00 166 ALA A N 1
ATOM 1313 C CA . ALA A 1 166 ? 5.840 -0.202 -3.247 1.00 87.00 166 ALA A CA 1
ATOM 1314 C C . ALA A 1 166 ? 7.293 -0.231 -3.759 1.00 87.00 166 ALA A C 1
ATOM 1316 O O . ALA A 1 166 ? 7.552 0.073 -4.923 1.00 87.00 166 ALA A O 1
ATOM 1317 N N . GLY A 1 167 ? 8.229 -0.609 -2.889 1.00 88.19 167 GLY A N 1
ATOM 1318 C CA . GLY A 1 167 ? 9.659 -0.667 -3.157 1.00 88.19 167 GLY A CA 1
ATOM 1319 C C . GLY A 1 167 ? 10.054 -1.711 -4.197 1.00 88.19 167 GLY A C 1
ATOM 1320 O O . GLY A 1 167 ? 11.113 -1.560 -4.800 1.00 88.19 167 GLY A O 1
ATOM 1321 N N . GLU A 1 168 ? 9.202 -2.701 -4.484 1.00 89.62 168 GLU A N 1
ATOM 1322 C CA . GLU A 1 168 ? 9.464 -3.704 -5.526 1.00 89.62 168 GLU A CA 1
ATOM 1323 C C . GLU A 1 168 ? 9.712 -3.063 -6.902 1.00 89.62 168 GLU A C 1
ATOM 1325 O O . GLU A 1 168 ? 10.548 -3.549 -7.664 1.00 89.62 168 GLU A O 1
ATOM 1330 N N . LEU A 1 169 ? 9.068 -1.929 -7.210 1.00 89.50 169 LEU A N 1
ATOM 1331 C CA . LEU A 1 169 ? 9.333 -1.175 -8.441 1.00 89.50 169 LEU A CA 1
ATOM 1332 C C . LEU A 1 169 ? 10.772 -0.655 -8.501 1.00 89.50 169 LEU A C 1
ATOM 1334 O O . LEU A 1 169 ? 11.457 -0.820 -9.507 1.00 89.50 169 LEU A O 1
ATOM 1338 N N . ASN A 1 170 ? 11.246 -0.053 -7.413 1.00 89.00 170 ASN A N 1
ATOM 1339 C CA . ASN A 1 170 ? 12.603 0.483 -7.347 1.00 89.00 170 ASN A CA 1
ATOM 1340 C C . ASN A 1 170 ? 13.656 -0.631 -7.186 1.00 89.00 170 ASN A C 1
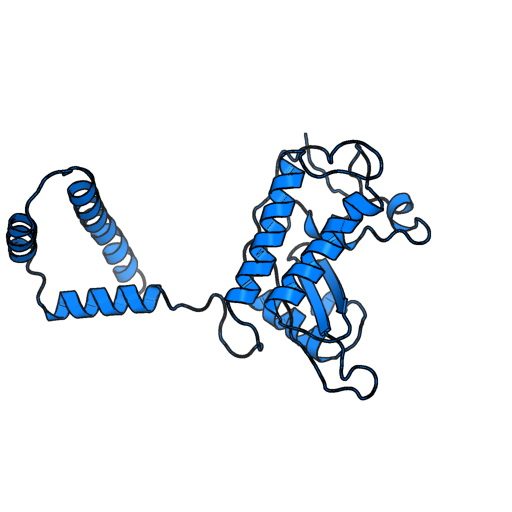ATOM 1342 O O . ASN A 1 170 ? 14.825 -0.448 -7.513 1.00 89.00 170 ASN A O 1
ATOM 1346 N N . GLN A 1 171 ? 13.265 -1.804 -6.686 1.00 90.06 171 GLN A N 1
ATOM 1347 C CA . GLN A 1 171 ? 14.182 -2.921 -6.470 1.00 90.06 171 GLN A CA 1
ATOM 1348 C C . GLN A 1 171 ? 14.310 -3.837 -7.691 1.00 90.06 171 GLN A C 1
ATOM 1350 O O . GLN A 1 171 ? 15.404 -4.320 -7.986 1.00 90.06 171 GLN A O 1
ATOM 1355 N N . TYR A 1 172 ? 13.208 -4.079 -8.402 1.00 92.12 172 TYR A N 1
ATOM 1356 C CA . TYR A 1 172 ? 13.128 -5.087 -9.462 1.00 92.12 172 TYR A CA 1
ATOM 1357 C C . TYR A 1 172 ? 12.592 -4.547 -10.786 1.00 92.12 172 TYR A C 1
ATOM 1359 O O . TYR A 1 172 ? 12.966 -5.068 -11.839 1.00 92.12 172 TYR A O 1
ATOM 1367 N N . GLY A 1 173 ? 11.742 -3.522 -10.738 1.00 89.56 173 GLY A N 1
ATOM 1368 C CA . GLY A 1 173 ? 11.217 -2.835 -11.914 1.00 89.56 173 GLY A CA 1
ATOM 1369 C C . GLY A 1 173 ? 10.166 -3.612 -12.701 1.00 89.56 173 GLY A C 1
ATOM 1370 O O . GLY A 1 173 ? 10.063 -4.839 -12.584 1.00 89.56 173 GLY A O 1
ATOM 1371 N N . VAL A 1 174 ? 9.394 -2.886 -13.511 1.00 88.25 174 VAL A N 1
ATOM 1372 C CA . VAL A 1 174 ? 8.392 -3.444 -14.439 1.00 88.25 174 VAL A CA 1
ATOM 1373 C C . VAL A 1 174 ? 8.755 -3.130 -15.887 1.00 88.25 174 VAL A C 1
ATOM 1375 O O . VAL A 1 174 ? 8.642 -4.008 -16.738 1.00 88.25 174 VAL A O 1
ATOM 1378 N N . GLY A 1 175 ? 9.275 -1.930 -16.149 1.00 87.69 175 GLY A N 1
ATOM 1379 C CA . GLY A 1 175 ? 9.621 -1.460 -17.486 1.00 87.69 175 GLY A CA 1
ATOM 1380 C C . GLY A 1 175 ? 8.531 -0.578 -18.097 1.00 87.69 175 GLY A C 1
ATOM 1381 O O . GLY A 1 175 ? 7.431 -0.438 -17.564 1.00 87.69 175 GLY A O 1
ATOM 1382 N N . LYS A 1 176 ? 8.850 0.046 -19.236 1.00 86.38 176 LYS A N 1
ATOM 1383 C CA . LYS A 1 176 ? 8.030 1.111 -19.844 1.00 86.38 176 LYS A CA 1
ATOM 1384 C C . LYS A 1 176 ? 6.692 0.644 -20.402 1.00 86.38 176 LYS A C 1
ATOM 1386 O O . LYS A 1 176 ? 5.743 1.415 -20.375 1.00 86.38 176 LYS A O 1
ATOM 1391 N N . GLU A 1 177 ? 6.608 -0.608 -20.839 1.00 82.12 177 GLU A N 1
ATOM 1392 C CA . GLU A 1 177 ? 5.340 -1.227 -21.244 1.00 82.12 177 GLU A CA 1
ATOM 1393 C C . GLU A 1 177 ? 4.365 -1.345 -20.065 1.00 82.12 177 GLU A C 1
ATOM 1395 O O . GLU A 1 177 ? 3.161 -1.453 -20.264 1.00 82.12 177 GLU A O 1
ATOM 1400 N N . ASN A 1 178 ? 4.886 -1.324 -18.829 1.00 79.38 178 ASN A N 1
ATOM 1401 C CA . ASN A 1 178 ? 4.131 -1.426 -17.585 1.00 79.38 178 ASN A CA 1
ATOM 1402 C C . ASN A 1 178 ? 3.145 -2.609 -17.559 1.00 79.38 178 ASN A C 1
ATOM 1404 O O . ASN A 1 178 ? 2.120 -2.561 -16.890 1.00 79.38 178 ASN A O 1
ATOM 1408 N N . MET A 1 179 ? 3.457 -3.694 -18.271 1.00 78.56 179 MET A N 1
ATOM 1409 C CA . MET A 1 179 ? 2.622 -4.889 -18.354 1.00 78.56 179 MET A CA 1
ATOM 1410 C C . MET A 1 179 ? 3.053 -5.943 -17.333 1.00 78.56 179 MET A C 1
ATOM 1412 O O . MET A 1 179 ? 4.214 -6.350 -17.273 1.00 78.56 179 MET A O 1
ATOM 1416 N N . PHE A 1 180 ? 2.094 -6.451 -16.555 1.00 79.88 180 PHE A N 1
ATOM 1417 C CA . PHE A 1 180 ? 2.335 -7.592 -15.675 1.00 79.88 180 PHE A CA 1
ATOM 1418 C C . PHE A 1 180 ? 2.229 -8.902 -16.465 1.00 79.88 180 PHE A C 1
ATOM 1420 O O . PHE A 1 180 ? 1.134 -9.405 -16.720 1.00 79.88 180 PHE A O 1
ATOM 1427 N N . THR A 1 181 ? 3.379 -9.446 -16.863 1.00 80.50 181 THR A N 1
ATOM 1428 C CA . THR A 1 181 ? 3.487 -10.694 -17.633 1.00 80.50 181 THR A CA 1
ATOM 1429 C C . THR A 1 181 ? 3.969 -11.854 -16.761 1.00 80.50 181 THR A C 1
ATOM 1431 O O . THR A 1 181 ? 4.588 -11.647 -15.715 1.00 80.50 181 THR A O 1
ATOM 1434 N N . MET A 1 182 ? 3.749 -13.101 -17.200 1.00 81.94 182 MET A N 1
ATOM 1435 C CA . MET A 1 182 ? 4.345 -14.256 -16.510 1.00 81.94 182 MET A CA 1
ATOM 1436 C C . MET A 1 182 ? 5.868 -14.267 -16.578 1.00 81.94 182 MET A C 1
ATOM 1438 O O . MET A 1 182 ? 6.505 -14.683 -15.617 1.00 81.94 182 MET A O 1
ATOM 1442 N N . ALA A 1 183 ? 6.464 -13.745 -17.650 1.00 85.06 183 ALA A N 1
ATOM 1443 C CA . ALA A 1 183 ? 7.910 -13.565 -17.712 1.00 85.06 183 ALA A CA 1
ATOM 1444 C C . ALA A 1 183 ? 8.407 -12.636 -16.591 1.00 85.06 183 ALA A C 1
ATOM 1446 O O . ALA A 1 183 ? 9.397 -12.943 -15.931 1.00 85.06 183 ALA A O 1
ATOM 1447 N N . LEU A 1 184 ? 7.687 -11.538 -16.326 1.00 85.06 184 LEU A N 1
ATOM 1448 C CA . LEU A 1 184 ? 8.007 -10.610 -15.243 1.00 85.06 184 LEU A CA 1
ATOM 1449 C C . LEU A 1 184 ? 7.804 -11.241 -13.854 1.00 85.06 184 LEU A C 1
ATOM 1451 O O . LEU A 1 184 ? 8.635 -11.025 -12.967 1.00 85.06 184 LEU A O 1
ATOM 1455 N N . ALA A 1 185 ? 6.723 -12.009 -13.681 1.00 82.81 185 ALA A N 1
ATOM 1456 C CA . ALA A 1 185 ? 6.366 -12.680 -12.429 1.00 82.81 185 ALA A CA 1
ATOM 1457 C C . ALA A 1 185 ? 7.312 -13.840 -12.070 1.00 82.81 185 ALA A C 1
ATOM 1459 O O . ALA A 1 185 ? 7.587 -14.060 -10.894 1.00 82.81 185 ALA A O 1
ATOM 1460 N N . ASN A 1 186 ? 7.845 -14.545 -13.071 1.00 86.38 186 ASN A N 1
ATOM 1461 C CA . ASN A 1 186 ? 8.701 -15.721 -12.889 1.00 86.38 186 ASN A CA 1
ATOM 1462 C C . ASN A 1 186 ? 10.200 -15.383 -12.802 1.00 86.38 186 ASN A C 1
ATOM 1464 O O . ASN A 1 186 ? 11.042 -16.281 -12.861 1.00 86.38 186 ASN A O 1
ATOM 1468 N N . ARG A 1 187 ? 10.569 -14.101 -12.671 1.00 87.62 187 ARG A N 1
ATOM 1469 C CA . ARG A 1 187 ? 11.976 -13.696 -12.539 1.00 87.62 187 ARG A CA 1
ATOM 1470 C C . ARG A 1 187 ? 12.577 -14.264 -11.240 1.00 87.62 187 ARG A C 1
ATOM 1472 O O . ARG A 1 187 ? 12.059 -13.965 -10.161 1.00 87.62 187 ARG A O 1
ATOM 1479 N N . PRO A 1 188 ? 13.693 -15.017 -11.300 1.00 88.19 188 PRO A N 1
ATOM 1480 C CA . PRO A 1 188 ? 14.283 -15.638 -10.116 1.00 88.19 188 PRO A CA 1
ATOM 1481 C C . PRO A 1 188 ? 14.634 -14.608 -9.036 1.00 88.19 188 PRO A C 1
ATOM 1483 O O . PRO A 1 188 ? 15.383 -13.665 -9.293 1.00 88.19 188 PRO A O 1
ATOM 1486 N N . GLY A 1 189 ? 14.080 -14.780 -7.832 1.00 86.06 189 GLY A N 1
ATOM 1487 C CA . GLY A 1 189 ? 14.347 -13.912 -6.678 1.00 86.06 189 GLY A CA 1
ATOM 1488 C C . GLY A 1 189 ? 13.818 -12.475 -6.792 1.00 86.06 189 GLY A C 1
ATOM 1489 O O . GLY A 1 189 ? 14.262 -11.613 -6.033 1.00 86.06 189 GLY A O 1
ATOM 1490 N N . LYS A 1 190 ? 12.905 -12.187 -7.734 1.00 85.94 190 LYS A N 1
ATOM 1491 C CA . LYS A 1 190 ? 12.373 -10.835 -7.980 1.00 85.94 190 LYS A CA 1
ATOM 1492 C C . LYS A 1 190 ? 10.849 -10.795 -7.857 1.00 85.94 190 LYS A C 1
ATOM 1494 O O . LYS A 1 190 ? 10.132 -10.969 -8.841 1.00 85.94 190 LYS A O 1
ATOM 1499 N N . THR A 1 191 ? 10.352 -10.524 -6.655 1.00 84.00 191 THR A N 1
ATOM 1500 C CA . THR A 1 191 ? 8.912 -10.368 -6.396 1.00 84.00 191 THR A CA 1
ATOM 1501 C C . THR A 1 191 ? 8.421 -8.999 -6.872 1.00 84.00 191 THR A C 1
ATOM 1503 O O . THR A 1 191 ? 8.993 -7.983 -6.503 1.00 84.00 191 THR A O 1
ATOM 1506 N N . ILE A 1 192 ? 7.363 -8.960 -7.689 1.00 82.62 192 ILE A N 1
ATOM 1507 C CA . ILE A 1 192 ? 6.752 -7.706 -8.193 1.00 82.62 192 ILE A CA 1
ATOM 1508 C C . ILE A 1 192 ? 5.213 -7.695 -8.073 1.00 82.62 192 ILE A C 1
ATOM 1510 O O . ILE A 1 192 ? 4.526 -6.748 -8.474 1.00 82.62 192 ILE A O 1
ATOM 1514 N N . GLY A 1 193 ? 4.647 -8.794 -7.565 1.00 76.50 193 GLY A N 1
ATOM 1515 C CA . GLY A 1 193 ? 3.204 -8.999 -7.459 1.00 76.50 193 GLY A CA 1
ATOM 1516 C C . GLY A 1 193 ? 2.532 -8.032 -6.484 1.00 76.50 193 GLY A C 1
ATOM 1517 O O . GLY A 1 193 ? 1.399 -7.620 -6.724 1.00 76.50 193 GLY A O 1
ATOM 1518 N N . HIS A 1 194 ? 3.231 -7.602 -5.429 1.00 80.56 194 HIS A N 1
ATOM 1519 C CA . HIS A 1 194 ? 2.636 -6.712 -4.438 1.00 80.56 194 HIS A CA 1
ATOM 1520 C C . HIS A 1 194 ? 2.527 -5.273 -4.957 1.00 80.56 194 HIS A C 1
ATOM 1522 O O . HIS A 1 194 ? 1.492 -4.620 -4.773 1.00 80.56 194 HIS A O 1
ATOM 1528 N N . TYR A 1 195 ? 3.568 -4.792 -5.648 1.00 80.50 195 TYR A N 1
ATOM 1529 C CA . TYR A 1 195 ? 3.567 -3.498 -6.336 1.00 80.50 195 TYR A CA 1
ATOM 1530 C C . TYR A 1 195 ? 2.448 -3.412 -7.377 1.00 80.50 195 TYR A C 1
ATOM 1532 O O . TYR A 1 195 ? 1.663 -2.459 -7.380 1.00 80.50 195 TYR A O 1
ATOM 1540 N N . THR A 1 196 ? 2.349 -4.419 -8.246 1.00 75.44 196 THR A N 1
ATOM 1541 C CA . THR A 1 196 ? 1.369 -4.408 -9.341 1.00 75.44 196 THR A CA 1
ATOM 1542 C C . THR A 1 196 ? -0.068 -4.460 -8.829 1.00 75.44 196 THR A C 1
ATOM 1544 O O . THR A 1 196 ? -0.923 -3.726 -9.326 1.00 75.44 196 THR A O 1
ATOM 1547 N N . GLN A 1 197 ? -0.332 -5.218 -7.763 1.00 73.38 197 GLN A N 1
ATOM 1548 C CA . GLN A 1 197 ? -1.640 -5.248 -7.110 1.00 73.38 197 GLN A CA 1
ATOM 1549 C C . GLN A 1 197 ? -2.008 -3.887 -6.480 1.00 73.38 197 GLN A C 1
ATOM 1551 O O . GLN A 1 197 ? -3.148 -3.439 -6.613 1.00 73.38 197 GLN A O 1
ATOM 1556 N N . LYS A 1 198 ? -1.048 -3.174 -5.873 1.00 72.19 198 LYS A N 1
ATOM 1557 C CA . LYS A 1 198 ? -1.226 -1.825 -5.287 1.00 72.19 198 LYS A CA 1
ATOM 1558 C C . LYS A 1 198 ? -1.608 -0.745 -6.308 1.00 72.19 198 LYS A C 1
ATOM 1560 O O . LYS A 1 198 ? -2.327 0.203 -5.975 1.00 72.19 198 LYS A O 1
ATOM 1565 N N . LEU A 1 199 ? -1.149 -0.882 -7.546 1.00 70.06 199 LEU A N 1
ATOM 1566 C CA . LEU A 1 199 ? -1.405 0.068 -8.631 1.00 70.06 199 LEU A CA 1
ATOM 1567 C C . LEU A 1 199 ? -2.552 -0.316 -9.543 1.00 70.06 199 LEU A C 1
ATOM 1569 O O . LEU A 1 199 ? -2.739 0.314 -10.581 1.00 70.06 199 LEU A O 1
ATOM 1573 N N . CYS A 1 200 ? -3.341 -1.310 -9.148 1.00 68.12 200 CYS A N 1
ATOM 1574 C CA . CYS A 1 200 ? -4.487 -1.691 -9.935 1.00 68.12 200 CYS A CA 1
ATOM 1575 C C . CYS A 1 200 ? -5.389 -0.477 -10.165 1.00 68.12 200 CYS A C 1
ATOM 1577 O O . CYS A 1 200 ? -5.930 0.083 -9.205 1.00 68.12 200 CYS A O 1
ATOM 1579 N N . SER A 1 201 ? -5.487 -0.021 -11.416 1.00 56.66 201 SER A N 1
ATOM 1580 C CA . SER A 1 201 ? -6.141 1.246 -11.755 1.00 56.66 201 SER A CA 1
ATOM 1581 C C . SER A 1 201 ? -7.591 1.231 -11.295 1.00 56.66 201 SER A C 1
ATOM 1583 O O . SER A 1 201 ? -8.026 2.202 -10.686 1.00 56.66 201 SER A O 1
ATOM 1585 N N . ASN A 1 202 ? -8.259 0.084 -11.452 1.00 57.31 202 ASN A N 1
ATOM 1586 C CA . ASN A 1 202 ? -9.652 -0.166 -11.081 1.00 57.31 202 ASN A CA 1
ATOM 1587 C C . ASN A 1 202 ? -9.878 -0.494 -9.595 1.00 57.31 202 ASN A C 1
ATOM 1589 O O . ASN A 1 202 ? -11.023 -0.610 -9.170 1.00 57.31 202 ASN A O 1
ATOM 1593 N N . ALA A 1 203 ? -8.827 -0.658 -8.785 1.00 58.97 203 ALA A N 1
ATOM 1594 C CA . ALA A 1 203 ? -9.029 -0.847 -7.352 1.00 58.97 203 ALA A CA 1
ATOM 1595 C C . ALA A 1 203 ? -9.536 0.457 -6.723 1.00 58.97 203 ALA A C 1
ATOM 1597 O O . ALA A 1 203 ? -8.944 1.521 -6.919 1.00 58.97 203 ALA A O 1
ATOM 1598 N N . VAL A 1 204 ? -10.617 0.349 -5.947 1.00 55.91 204 VAL A N 1
ATOM 1599 C CA . VAL A 1 204 ? -11.244 1.481 -5.243 1.00 55.91 204 VAL A CA 1
ATOM 1600 C C . VAL A 1 204 ? -11.180 1.302 -3.726 1.00 55.91 204 VAL A C 1
ATOM 1602 O O . VAL A 1 204 ? -11.153 2.289 -2.999 1.00 55.91 204 VAL A O 1
ATOM 1605 N N . HIS A 1 205 ? -11.116 0.061 -3.239 1.00 59.94 205 HIS A N 1
ATOM 1606 C CA . HIS A 1 205 ? -11.248 -0.277 -1.818 1.00 59.94 205 HIS A CA 1
ATOM 1607 C C . HIS A 1 205 ? -9.956 -0.872 -1.254 1.00 59.94 205 HIS A C 1
ATOM 1609 O O . HIS A 1 205 ? -9.287 -1.633 -1.953 1.00 59.94 205 HIS A O 1
ATOM 1615 N N . MET A 1 206 ? -9.619 -0.518 -0.010 1.00 58.06 206 MET A N 1
ATOM 1616 C CA . MET A 1 206 ? -8.393 -0.901 0.698 1.00 58.06 206 MET A CA 1
ATOM 1617 C C . MET A 1 206 ? -8.652 -1.287 2.155 1.00 58.06 206 MET A C 1
ATOM 1619 O O . MET A 1 206 ? -9.543 -0.743 2.801 1.00 58.06 206 MET A O 1
ATOM 1623 N N . VAL A 1 207 ? -7.787 -2.166 2.665 1.00 60.41 207 VAL A N 1
ATOM 1624 C CA . VAL A 1 207 ? -7.875 -2.803 3.981 1.00 60.41 207 VAL A CA 1
ATOM 1625 C C . VAL A 1 207 ? -6.556 -2.819 4.738 1.00 60.41 207 VAL A C 1
ATOM 1627 O O . VAL A 1 207 ? -5.489 -2.826 4.119 1.00 60.41 207 VAL A O 1
ATOM 1630 N N . TYR A 1 208 ? -6.640 -2.915 6.073 1.00 64.50 208 TYR A N 1
ATOM 1631 C CA . TYR A 1 208 ? -5.523 -3.225 6.954 1.00 64.50 208 TYR A CA 1
ATOM 1632 C C . TYR A 1 208 ? -5.866 -4.187 8.143 1.00 64.50 208 TYR A C 1
ATOM 1634 O O . TYR A 1 208 ? -7.006 -4.560 8.379 1.00 64.50 208 TYR A O 1
ATOM 1642 N N . LEU A 1 209 ? -4.807 -4.588 8.855 1.00 54.97 209 LEU A N 1
ATOM 1643 C CA . LEU A 1 209 ? -4.447 -5.784 9.615 1.00 54.97 209 LEU A CA 1
ATOM 1644 C C . LEU A 1 209 ? -4.382 -5.752 11.179 1.00 54.97 209 LEU A C 1
ATOM 1646 O O . LEU A 1 209 ? -3.983 -4.778 11.808 1.00 54.97 209 LEU A O 1
ATOM 1650 N N . ARG A 1 210 ? -4.489 -6.940 11.810 1.00 52.44 210 ARG A N 1
ATOM 1651 C CA . ARG A 1 210 ? -4.143 -7.261 13.222 1.00 52.44 210 ARG A CA 1
ATOM 1652 C C . ARG A 1 210 ? -2.710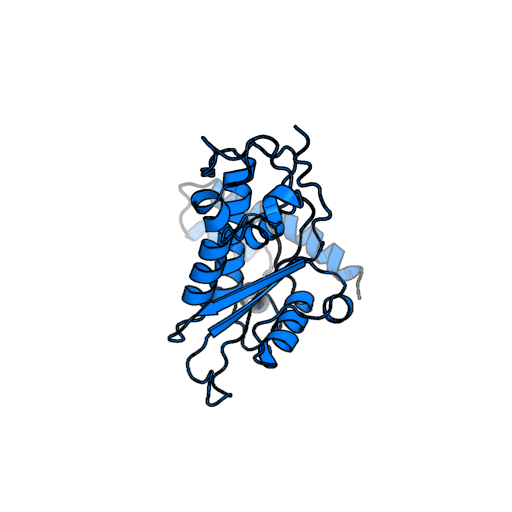 -7.816 13.536 1.00 52.44 210 ARG A C 1
ATOM 1654 O O . ARG A 1 210 ? -2.242 -8.747 12.894 1.00 52.44 210 ARG A O 1
ATOM 1661 N N . THR A 1 211 ? -2.080 -7.373 14.642 1.00 51.88 211 THR A N 1
ATOM 1662 C CA . THR A 1 211 ? -0.905 -8.005 15.319 1.00 51.88 211 THR A CA 1
ATOM 1663 C C . THR A 1 211 ? -1.279 -9.258 16.121 1.00 51.88 211 THR A C 1
ATOM 1665 O O . THR A 1 211 ? -2.267 -9.220 16.854 1.00 51.88 211 THR A O 1
ATOM 1668 N N . MET A 1 212 ? -0.484 -10.341 16.093 1.00 51.78 212 MET A N 1
ATOM 1669 C CA . MET A 1 212 ? -0.781 -11.552 16.885 1.00 51.78 212 MET A CA 1
ATOM 1670 C C . MET A 1 212 ? 0.456 -12.205 17.524 1.00 51.78 212 MET A C 1
ATOM 1672 O O . MET A 1 212 ? 1.449 -12.474 16.865 1.00 51.78 212 MET A O 1
ATOM 1676 N N . HIS A 1 213 ? 0.322 -12.554 18.810 1.00 50.12 213 HIS A N 1
ATOM 1677 C CA . HIS A 1 213 ? 1.345 -13.186 19.661 1.00 50.12 213 HIS A CA 1
ATOM 1678 C C . HIS A 1 213 ? 1.096 -14.691 19.937 1.00 50.12 213 HIS A C 1
ATOM 1680 O O . HIS A 1 213 ? 1.750 -15.288 20.788 1.00 50.12 213 HIS A O 1
ATOM 1686 N N . LYS A 1 214 ? 0.113 -15.335 19.288 1.00 43.66 214 LYS A N 1
ATOM 1687 C CA . LYS A 1 214 ? -0.483 -16.588 19.810 1.00 43.66 214 LYS A CA 1
ATOM 1688 C C . LYS A 1 214 ? 0.187 -17.919 19.432 1.00 43.66 214 LYS A C 1
ATOM 1690 O O . LYS A 1 214 ? -0.169 -18.928 20.030 1.00 43.66 214 LYS A O 1
ATOM 1695 N N . LEU A 1 215 ? 1.158 -17.973 18.518 1.00 48.53 215 LEU A N 1
ATOM 1696 C CA . LEU A 1 215 ? 1.849 -19.235 18.186 1.00 48.53 215 LEU A CA 1
ATOM 1697 C C . LEU A 1 215 ? 3.266 -19.257 18.776 1.00 48.53 215 LEU A C 1
ATOM 1699 O O . LEU A 1 215 ? 3.977 -18.277 18.592 1.00 48.53 215 LEU A O 1
ATOM 1703 N N . PRO A 1 216 ? 3.741 -20.350 19.409 1.00 52.34 216 PRO A N 1
ATOM 1704 C CA . PRO A 1 216 ? 5.091 -20.419 19.987 1.00 52.34 216 PRO A CA 1
ATOM 1705 C C . PRO A 1 216 ? 6.209 -20.072 18.991 1.00 52.34 216 PRO A C 1
ATOM 1707 O O . PRO A 1 216 ? 7.168 -19.407 19.364 1.00 52.34 216 PRO A O 1
ATOM 1710 N N . LYS A 1 217 ? 6.046 -20.445 17.711 1.00 51.75 217 LYS A N 1
ATOM 1711 C CA . LYS A 1 217 ? 6.980 -20.115 16.617 1.00 51.75 217 LYS A CA 1
ATOM 1712 C C . LYS A 1 217 ? 6.803 -18.709 16.024 1.00 51.75 217 LYS A C 1
ATOM 1714 O O . LYS A 1 217 ? 7.694 -18.248 15.329 1.00 51.75 217 LYS A O 1
ATOM 1719 N N . MET A 1 218 ? 5.677 -18.033 16.277 1.00 50.25 218 MET A N 1
ATOM 1720 C CA . MET A 1 218 ? 5.352 -16.713 15.705 1.00 50.25 218 MET A CA 1
ATOM 1721 C C . MET A 1 218 ? 4.964 -15.676 16.767 1.00 50.25 218 MET A C 1
ATOM 1723 O O . MET A 1 218 ? 4.321 -14.674 16.469 1.00 50.25 218 MET A O 1
ATOM 1727 N N . ARG A 1 219 ? 5.370 -15.906 18.022 1.00 49.81 219 ARG A N 1
ATOM 1728 C CA . ARG A 1 219 ? 5.037 -15.079 19.195 1.00 49.81 219 ARG A CA 1
ATOM 1729 C C . ARG A 1 219 ? 5.544 -13.633 19.059 1.00 49.81 219 ARG A C 1
ATOM 1731 O O . ARG A 1 219 ? 5.030 -12.743 19.729 1.00 49.81 219 ARG A O 1
ATOM 1738 N N . ASN A 1 220 ? 6.479 -13.415 18.131 1.00 52.25 220 ASN A N 1
ATOM 1739 C CA . ASN A 1 220 ? 7.144 -12.149 17.838 1.00 52.25 220 ASN A CA 1
ATOM 1740 C C . ASN A 1 220 ? 6.952 -11.699 16.378 1.00 52.25 220 ASN A C 1
ATOM 1742 O O . ASN A 1 220 ? 7.816 -11.024 15.825 1.00 52.25 220 ASN A O 1
ATOM 1746 N N . MET A 1 221 ? 5.863 -12.107 15.723 1.00 50.50 221 MET A N 1
ATOM 1747 C CA . MET A 1 221 ? 5.659 -11.799 14.310 1.00 50.50 221 MET A CA 1
ATOM 1748 C C . MET A 1 221 ? 4.422 -10.940 14.099 1.00 50.50 221 MET A C 1
ATOM 1750 O O . MET A 1 221 ? 3.321 -11.228 14.562 1.00 50.50 221 MET A O 1
ATOM 1754 N N . PHE A 1 222 ? 4.627 -9.862 13.363 1.00 58.12 222 PHE A N 1
ATOM 1755 C CA . PHE A 1 222 ? 3.574 -9.039 12.813 1.00 58.12 222 PHE A CA 1
ATOM 1756 C C . PHE A 1 222 ? 3.234 -9.610 11.435 1.00 58.12 222 PHE A C 1
ATOM 1758 O O . PHE A 1 222 ? 4.118 -9.659 10.589 1.00 58.12 222 PHE A O 1
ATOM 1765 N N . VAL A 1 223 ? 2.003 -10.068 11.208 1.00 55.09 223 VAL A N 1
ATOM 1766 C CA . VAL A 1 223 ? 1.540 -10.558 9.896 1.00 55.09 223 VAL A CA 1
ATOM 1767 C C . VAL A 1 223 ? 0.550 -9.566 9.372 1.00 55.09 223 VAL A C 1
ATOM 1769 O O . VAL A 1 223 ? -0.392 -9.338 10.106 1.00 55.09 223 VAL A O 1
ATOM 1772 N N . PHE A 1 224 ? 0.777 -9.063 8.161 1.00 66.19 224 PHE A N 1
ATOM 1773 C CA . PHE A 1 224 ? 0.014 -8.128 7.344 1.00 66.19 224 PHE A CA 1
ATOM 1774 C C . PHE A 1 224 ? -0.766 -8.847 6.248 1.00 66.19 224 PHE A C 1
ATOM 1776 O O . PHE A 1 224 ? -0.189 -9.675 5.556 1.00 66.19 224 PHE A O 1
ATOM 1783 N N . ASP A 1 225 ? -2.035 -8.467 6.074 1.00 57.75 225 ASP A N 1
ATOM 1784 C CA . ASP A 1 225 ? -2.885 -8.829 4.946 1.00 57.75 225 ASP A CA 1
ATOM 1785 C C . ASP A 1 225 ? -3.695 -7.606 4.456 1.00 57.75 225 ASP A C 1
ATOM 1787 O O . ASP A 1 225 ? -4.397 -6.958 5.237 1.00 57.75 225 ASP A O 1
ATOM 1791 N N . GLN A 1 226 ? -3.533 -7.237 3.183 1.00 63.41 226 GLN A N 1
ATOM 1792 C CA . GLN A 1 226 ? -4.238 -6.151 2.496 1.00 63.41 226 GLN A CA 1
ATOM 1793 C C . GLN A 1 226 ? -5.103 -6.766 1.414 1.00 63.41 226 GLN A C 1
ATOM 1795 O O . GLN A 1 226 ? -4.569 -7.341 0.470 1.00 63.41 226 GLN A O 1
ATOM 1800 N N . MET A 1 227 ? -6.400 -6.481 1.452 1.00 70.62 227 MET A N 1
ATOM 1801 C CA . MET A 1 227 ? -7.303 -6.767 0.344 1.00 70.62 227 MET A CA 1
ATOM 1802 C C . MET A 1 227 ? -7.578 -5.518 -0.497 1.00 70.62 227 MET A C 1
ATOM 1804 O O . MET A 1 227 ? -7.658 -4.400 0.020 1.00 70.62 227 MET A O 1
ATOM 1808 N N . LEU A 1 228 ? -7.700 -5.711 -1.810 1.00 65.31 228 LEU A N 1
ATOM 1809 C CA . LEU A 1 228 ? -8.089 -4.685 -2.775 1.00 65.31 228 LEU A CA 1
ATOM 1810 C C . LEU A 1 228 ? -9.284 -5.185 -3.581 1.00 65.31 228 LEU A C 1
ATOM 1812 O O . LEU A 1 228 ? -9.187 -6.224 -4.224 1.00 65.31 228 LEU A O 1
ATOM 1816 N N . GLY A 1 229 ? -10.388 -4.434 -3.589 1.00 53.03 229 GLY A N 1
ATOM 1817 C CA . GLY A 1 229 ? -11.697 -4.881 -4.104 1.00 53.03 229 GLY A CA 1
ATOM 1818 C C . GLY A 1 229 ? -11.765 -5.326 -5.577 1.00 53.03 229 GLY A C 1
ATOM 1819 O O . GLY A 1 229 ? -12.813 -5.779 -6.018 1.00 53.03 229 GLY A O 1
ATOM 1820 N N . MET A 1 230 ? -10.673 -5.237 -6.344 1.00 59.06 230 MET A N 1
ATOM 1821 C CA . MET A 1 230 ? -10.559 -5.845 -7.669 1.00 59.06 230 MET A CA 1
ATOM 1822 C C . MET A 1 230 ? -9.207 -6.531 -7.859 1.00 59.06 230 MET A C 1
ATOM 1824 O O . MET A 1 230 ? -8.151 -6.006 -7.488 1.00 59.06 230 MET A O 1
ATOM 1828 N N . GLN A 1 231 ? -9.247 -7.703 -8.491 1.00 52.09 231 GLN A N 1
ATOM 1829 C CA . GLN A 1 231 ? -8.055 -8.402 -8.940 1.00 52.09 231 GLN A CA 1
ATOM 1830 C C . GLN A 1 231 ? -7.533 -7.762 -10.229 1.00 52.09 231 GLN A C 1
ATOM 1832 O O . GLN A 1 231 ? -8.278 -7.586 -11.194 1.00 52.09 231 GLN A O 1
ATOM 1837 N N . CYS A 1 232 ? -6.242 -7.437 -10.259 1.00 55.41 232 CYS A N 1
ATOM 1838 C CA . CYS A 1 232 ? -5.612 -6.952 -11.477 1.00 55.41 232 CYS A CA 1
ATOM 1839 C C . CYS A 1 232 ? -5.339 -8.122 -12.424 1.00 55.41 232 CYS A C 1
ATOM 1841 O O . CYS A 1 232 ? -4.333 -8.818 -12.312 1.00 55.41 232 CYS A O 1
ATOM 1843 N N . LEU A 1 233 ? -6.276 -8.383 -13.333 1.00 40.75 233 LEU A N 1
ATOM 1844 C CA . LEU A 1 233 ? -6.108 -9.374 -14.389 1.00 40.75 233 LEU A CA 1
ATOM 1845 C C . LEU A 1 233 ? -5.218 -8.783 -15.486 1.00 40.75 233 LEU A C 1
ATOM 1847 O O . LEU A 1 233 ? -5.664 -7.932 -16.244 1.00 40.75 233 LEU A O 1
ATOM 1851 N N . PHE A 1 234 ? -3.955 -9.225 -15.524 1.00 36.41 234 PHE A N 1
ATOM 1852 C CA . PHE A 1 234 ? -3.028 -9.231 -16.675 1.00 36.41 234 PHE A CA 1
ATOM 1853 C C . PHE A 1 234 ? -2.822 -7.939 -17.476 1.00 36.41 234 PHE A C 1
ATOM 1855 O O . PHE A 1 234 ? -2.218 -7.945 -18.545 1.00 36.41 234 PHE A O 1
ATOM 1862 N N . SER A 1 235 ? -3.296 -6.808 -16.977 1.00 36.16 235 SER A N 1
ATOM 1863 C CA . SER A 1 235 ? -3.291 -5.567 -17.723 1.00 36.16 235 SER A CA 1
ATOM 1864 C C . SER A 1 235 ? -3.372 -4.401 -16.761 1.00 36.16 235 SER A C 1
ATOM 1866 O O . SER A 1 235 ? -4.436 -3.873 -16.454 1.00 36.16 235 SER A O 1
ATOM 1868 N N . LEU A 1 236 ? -2.197 -3.952 -16.330 1.00 45.16 236 LEU A N 1
ATOM 1869 C CA . LEU A 1 236 ? -1.956 -2.546 -16.023 1.00 45.16 236 LEU A CA 1
ATOM 1870 C C . LEU A 1 236 ? -2.083 -1.758 -17.342 1.00 45.16 236 LEU A C 1
ATOM 1872 O O . LEU A 1 236 ? -1.125 -1.157 -17.813 1.00 45.16 236 LEU A O 1
ATOM 1876 N N . HIS A 1 237 ? -3.256 -1.792 -17.983 1.00 41.28 237 HIS A N 1
ATOM 1877 C CA . HIS A 1 237 ? -3.574 -0.880 -19.073 1.00 41.28 237 HIS A CA 1
ATOM 1878 C C . HIS A 1 237 ? -3.770 0.493 -18.428 1.00 41.28 237 HIS A C 1
ATOM 1880 O O . HIS A 1 237 ? -4.881 0.941 -18.141 1.00 41.28 237 HIS A O 1
ATOM 1886 N N . LEU A 1 238 ? -2.644 1.138 -18.132 1.00 40.97 238 LEU A N 1
ATOM 1887 C CA . LEU A 1 238 ? -2.551 2.580 -18.115 1.00 40.97 238 LEU A CA 1
ATOM 1888 C C . LEU A 1 238 ? -2.707 2.982 -19.578 1.00 40.97 238 LEU A C 1
ATOM 1890 O O . LEU A 1 238 ? -1.735 3.047 -20.319 1.00 40.97 238 LEU A O 1
ATOM 1894 N N . ILE A 1 239 ? -3.960 3.098 -20.021 1.00 31.83 239 ILE A N 1
ATOM 1895 C CA . ILE A 1 239 ? -4.263 3.674 -21.330 1.00 31.83 239 ILE A CA 1
ATOM 1896 C C . ILE A 1 239 ? -3.608 5.057 -21.308 1.00 31.83 239 ILE A C 1
ATOM 1898 O O . ILE A 1 239 ? -3.791 5.778 -20.328 1.00 31.83 239 ILE A O 1
ATOM 1902 N N . ALA A 1 240 ? -2.754 5.334 -22.288 1.00 31.83 240 ALA A N 1
ATOM 1903 C CA . ALA A 1 240 ? -2.156 6.646 -22.501 1.00 31.83 240 ALA A CA 1
ATOM 1904 C C . ALA A 1 240 ? -3.218 7.636 -22.992 1.00 31.83 240 ALA A C 1
ATOM 1906 O O . ALA A 1 240 ? -4.135 7.192 -23.721 1.00 31.83 240 ALA A O 1
#